Protein AF-A0A8T4CDW6-F1 (afdb_monomer)

Radius of gyration: 20.79 Å; Cα contacts (8 Å, |Δi|>4): 256; chains: 1; bounding box: 54×47×66 Å

Structure (mmCIF, N/CA/C/O backbone):
data_AF-A0A8T4CDW6-F1
#
_entry.id   AF-A0A8T4CDW6-F1
#
loop_
_atom_site.group_PDB
_atom_site.id
_atom_site.type_symbol
_atom_site.label_atom_id
_atom_site.label_alt_id
_atom_site.label_comp_id
_atom_site.label_asym_id
_atom_site.label_entity_id
_atom_site.label_seq_id
_atom_site.pdbx_PDB_ins_code
_atom_site.Cartn_x
_atom_site.Cartn_y
_atom_site.Cartn_z
_atom_site.occupancy
_atom_site.B_iso_or_equiv
_atom_site.auth_seq_id
_atom_site.auth_comp_id
_atom_site.auth_asym_id
_atom_site.auth_atom_id
_atom_site.pdbx_PDB_model_num
ATOM 1 N N . MET A 1 1 ? -32.555 21.768 -5.626 1.00 34.91 1 MET A N 1
ATOM 2 C CA . MET A 1 1 ? -31.847 20.509 -5.940 1.00 34.91 1 MET A CA 1
ATOM 3 C C . MET A 1 1 ? -31.146 20.713 -7.269 1.00 34.91 1 MET A C 1
ATOM 5 O O . MET A 1 1 ? -31.819 20.747 -8.287 1.00 34.91 1 MET A O 1
ATOM 9 N N . SER A 1 2 ? -29.841 20.980 -7.231 1.00 26.38 2 SER A N 1
ATOM 10 C CA . SER A 1 2 ? -29.001 21.214 -8.411 1.00 26.38 2 SER A CA 1
ATOM 11 C C . SER A 1 2 ? -28.004 20.066 -8.487 1.00 26.38 2 SER A C 1
ATOM 13 O O . SER A 1 2 ? -27.320 19.800 -7.499 1.00 26.38 2 SER A O 1
ATOM 15 N N . ALA A 1 3 ? -27.993 19.350 -9.607 1.00 28.70 3 ALA A N 1
ATOM 16 C CA . ALA A 1 3 ? -27.069 18.256 -9.854 1.00 28.70 3 ALA A CA 1
ATOM 17 C C . ALA A 1 3 ? -25.662 18.819 -10.101 1.00 28.70 3 ALA A C 1
ATOM 19 O O . ALA A 1 3 ? -25.493 19.759 -10.875 1.00 28.70 3 ALA A O 1
ATOM 20 N N . TYR A 1 4 ? -24.671 18.252 -9.418 1.00 30.77 4 TYR A N 1
ATOM 21 C CA . TYR A 1 4 ? -23.255 18.487 -9.677 1.00 30.77 4 TYR A CA 1
ATOM 22 C C . TYR A 1 4 ? -22.861 17.706 -10.937 1.00 30.77 4 TYR A C 1
ATOM 24 O O . TYR A 1 4 ? -23.003 16.484 -10.973 1.00 30.77 4 TYR A O 1
ATOM 32 N N . ILE A 1 5 ? -22.421 18.424 -11.970 1.00 32.06 5 ILE A N 1
ATOM 33 C CA . ILE A 1 5 ? -21.766 17.868 -13.156 1.00 32.06 5 ILE A CA 1
ATOM 34 C C . ILE A 1 5 ? -20.260 17.974 -12.873 1.00 32.06 5 ILE A C 1
ATOM 36 O O . ILE A 1 5 ? -19.797 19.095 -12.651 1.00 32.06 5 ILE A O 1
ATOM 40 N N . PRO A 1 6 ? -19.503 16.862 -12.817 1.00 34.19 6 PRO A N 1
ATOM 41 C CA . PRO A 1 6 ? -18.052 16.915 -12.680 1.00 34.19 6 PRO A CA 1
ATOM 42 C C . PRO A 1 6 ? -17.474 17.640 -13.897 1.00 34.19 6 PRO A C 1
ATOM 44 O O . PRO A 1 6 ? -17.763 17.263 -15.032 1.00 34.19 6 PRO A O 1
ATOM 47 N N . GLY A 1 7 ? -16.746 18.723 -13.638 1.00 29.47 7 GLY A N 1
ATOM 48 C CA . GLY A 1 7 ? -16.084 19.515 -14.663 1.00 29.47 7 GLY A CA 1
ATOM 49 C C . GLY A 1 7 ? -14.883 18.774 -15.230 1.00 29.47 7 GLY A C 1
ATOM 50 O O . GLY A 1 7 ? -14.085 18.247 -14.462 1.00 29.47 7 GLY A O 1
ATOM 51 N N . ASP A 1 8 ? -14.825 18.763 -16.562 1.00 29.80 8 ASP A N 1
ATOM 52 C CA . ASP A 1 8 ? -13.640 18.746 -17.416 1.00 29.80 8 ASP A CA 1
ATOM 53 C C . ASP A 1 8 ? -12.408 18.068 -16.807 1.00 29.80 8 ASP A C 1
ATOM 55 O O . ASP A 1 8 ? -11.439 18.712 -16.407 1.00 29.80 8 ASP A O 1
ATOM 59 N N . ASP A 1 9 ? -12.451 16.733 -16.799 1.00 36.09 9 ASP A N 1
ATOM 60 C CA . ASP A 1 9 ? -11.240 15.946 -16.982 1.00 36.09 9 ASP A CA 1
ATOM 61 C C . ASP A 1 9 ? -10.563 16.473 -18.250 1.00 36.09 9 ASP A C 1
ATOM 63 O O . ASP A 1 9 ? -11.174 16.472 -19.324 1.00 36.09 9 ASP A O 1
ATOM 67 N N . ASP A 1 10 ? -9.323 16.944 -18.115 1.00 34.44 10 ASP A N 1
ATOM 68 C CA . ASP A 1 10 ? -8.451 17.240 -19.241 1.00 34.44 10 ASP A CA 1
ATOM 69 C C . ASP A 1 10 ? -8.573 16.088 -20.244 1.00 34.44 10 ASP A C 1
ATOM 71 O O . ASP A 1 10 ? -8.152 14.956 -19.984 1.00 34.44 10 ASP A O 1
ATOM 75 N N . ILE A 1 11 ? -9.208 16.367 -21.385 1.00 34.06 11 ILE A N 1
ATOM 76 C CA . ILE A 1 11 ? -9.203 15.481 -22.539 1.00 34.06 11 ILE A CA 1
ATOM 77 C C . ILE A 1 11 ? -7.737 15.412 -22.947 1.00 34.06 11 ILE A C 1
ATOM 79 O O . ILE A 1 11 ? -7.229 16.296 -23.632 1.00 34.06 11 ILE A O 1
ATOM 83 N N . ILE A 1 12 ? -7.042 14.392 -22.445 1.00 35.88 12 ILE A N 1
ATOM 84 C CA . ILE A 1 12 ? -5.688 14.057 -22.858 1.00 35.88 12 ILE A CA 1
ATOM 85 C C . ILE A 1 12 ? -5.809 13.733 -24.340 1.00 35.88 12 ILE A C 1
ATOM 87 O O . ILE A 1 12 ? -6.324 12.672 -24.703 1.00 35.88 12 ILE A O 1
ATOM 91 N N . ASP A 1 13 ? -5.393 14.676 -25.182 1.00 36.03 13 ASP A N 1
ATOM 92 C CA . ASP A 1 13 ? -5.232 14.442 -26.605 1.00 36.03 13 ASP A CA 1
ATOM 93 C C . ASP A 1 13 ? -4.291 13.234 -26.753 1.00 36.03 13 ASP A C 1
ATOM 95 O O . ASP A 1 13 ? -3.132 13.305 -26.328 1.00 36.03 13 ASP A O 1
ATOM 99 N N . PRO A 1 14 ? -4.768 12.093 -27.285 1.00 37.84 14 PRO A N 1
ATOM 100 C CA . PRO A 1 14 ? -3.938 10.904 -27.439 1.00 37.84 14 PRO A CA 1
ATOM 101 C C . PRO A 1 14 ? -2.752 11.133 -28.391 1.00 37.84 14 PRO A C 1
ATOM 103 O O . PRO A 1 14 ? -1.834 10.307 -28.401 1.00 37.84 14 PRO A O 1
ATOM 106 N N . ASP A 1 15 ? -2.759 12.238 -29.147 1.00 34.19 15 ASP A N 1
ATOM 107 C CA . ASP A 1 15 ? -1.717 12.638 -30.085 1.00 34.19 15 ASP A CA 1
ATOM 108 C C . ASP A 1 15 ? -0.799 13.763 -29.557 1.00 34.19 15 ASP A C 1
ATOM 110 O O . ASP A 1 15 ? 0.231 14.033 -30.184 1.00 34.19 15 ASP A O 1
ATOM 114 N N . GLU A 1 16 ? -1.073 14.382 -28.395 1.00 30.67 16 GLU A N 1
ATOM 115 C CA . GLU A 1 16 ? -0.154 15.368 -27.802 1.00 30.67 16 GLU A CA 1
ATOM 116 C C . GLU A 1 16 ? 0.895 14.648 -26.927 1.00 30.67 16 GLU A C 1
ATOM 118 O O . GLU A 1 16 ? 0.565 14.056 -25.892 1.00 30.67 16 GLU A O 1
ATOM 123 N N . PRO A 1 17 ? 2.191 14.646 -27.311 1.00 35.44 17 PRO A N 1
ATOM 124 C CA . PRO A 1 17 ? 3.212 14.003 -26.504 1.00 35.44 17 PRO A CA 1
ATOM 125 C C . PRO A 1 17 ? 3.315 14.733 -25.160 1.00 35.44 17 PRO A C 1
ATOM 127 O O . PRO A 1 17 ? 3.419 15.964 -25.129 1.00 35.44 17 PRO A O 1
ATOM 130 N N . PRO A 1 18 ? 3.331 14.002 -24.034 1.00 41.41 18 PRO A N 1
ATOM 131 C CA . PRO A 1 18 ? 3.378 14.634 -22.732 1.00 41.41 18 PRO A CA 1
ATOM 132 C C . PRO A 1 18 ? 4.671 15.444 -22.604 1.00 41.41 18 PRO A C 1
ATOM 134 O O . PRO A 1 18 ? 5.773 14.956 -22.878 1.00 41.41 18 PRO A O 1
ATOM 137 N N . ARG A 1 19 ? 4.526 16.715 -22.219 1.00 32.00 19 ARG A N 1
ATOM 138 C CA . ARG A 1 19 ? 5.637 17.661 -22.073 1.00 32.00 19 ARG A CA 1
ATOM 139 C C . ARG A 1 19 ? 6.479 17.263 -20.861 1.00 32.00 19 ARG A C 1
ATOM 141 O O . ARG A 1 19 ? 6.225 17.719 -19.752 1.00 32.00 19 ARG A O 1
ATOM 148 N N . TYR A 1 20 ? 7.478 16.407 -21.062 1.00 44.25 20 TYR A N 1
ATOM 149 C CA . TYR A 1 20 ? 8.409 16.015 -20.004 1.00 44.25 20 TYR A CA 1
ATOM 150 C C . TYR A 1 20 ? 9.767 16.697 -20.158 1.00 44.25 20 TYR A C 1
ATOM 152 O O . TYR A 1 20 ? 10.314 16.815 -21.255 1.00 44.25 20 TYR A O 1
ATOM 160 N N . SER A 1 21 ? 10.304 17.155 -19.023 1.00 36.88 21 SER A N 1
ATOM 161 C CA . SER A 1 21 ? 11.628 17.766 -18.938 1.00 36.88 21 SER A CA 1
ATOM 162 C C . SER A 1 21 ? 12.715 16.746 -19.291 1.00 36.88 21 SER A C 1
ATOM 164 O O . SER A 1 21 ? 12.578 15.549 -19.045 1.00 36.88 21 SER A O 1
ATOM 166 N N . SER A 1 22 ? 13.822 17.223 -19.855 1.00 38.84 22 SER A N 1
ATOM 167 C CA . SER A 1 22 ? 14.979 16.449 -20.332 1.00 38.84 22 SER A CA 1
ATOM 168 C C . SER A 1 22 ? 15.785 15.725 -19.236 1.00 38.84 22 SER A C 1
ATOM 170 O O . SER A 1 22 ? 16.928 15.322 -19.462 1.00 38.84 22 SER A O 1
ATOM 172 N N . THR A 1 23 ? 15.217 15.537 -18.046 1.00 41.31 23 THR A N 1
ATOM 173 C CA . THR A 1 23 ? 15.913 14.978 -16.886 1.00 41.31 23 THR A CA 1
ATOM 174 C C . THR A 1 23 ? 15.887 13.443 -16.946 1.00 41.31 23 THR A C 1
ATOM 176 O O . THR A 1 23 ? 14.829 12.865 -17.197 1.00 41.31 23 THR A O 1
ATOM 179 N N . PRO A 1 24 ? 17.017 12.737 -16.740 1.00 48.44 24 PRO A N 1
ATOM 180 C CA . PRO A 1 24 ? 17.021 11.275 -16.704 1.00 48.44 24 PRO A CA 1
ATOM 181 C C . PRO A 1 24 ? 16.102 10.764 -15.588 1.00 48.44 24 PRO A C 1
ATOM 183 O O . PRO A 1 24 ? 16.277 11.161 -14.438 1.00 48.44 24 PRO A O 1
ATOM 186 N N . ILE A 1 25 ? 15.162 9.873 -15.934 1.00 53.69 25 ILE A N 1
ATOM 187 C CA . ILE A 1 25 ? 14.212 9.244 -15.001 1.00 53.69 25 ILE A CA 1
ATOM 188 C C . ILE A 1 25 ? 15.009 8.559 -13.893 1.00 53.69 25 ILE A C 1
ATOM 190 O O . ILE A 1 25 ? 15.721 7.576 -14.136 1.00 53.69 25 ILE A O 1
ATOM 194 N N . ARG A 1 26 ? 14.921 9.087 -12.672 1.00 57.91 26 ARG A N 1
ATOM 195 C CA . ARG A 1 26 ? 15.633 8.517 -11.532 1.00 57.91 26 ARG A CA 1
ATOM 196 C C . ARG A 1 26 ? 14.756 7.425 -10.921 1.00 57.91 26 ARG A C 1
ATOM 198 O O . ARG A 1 26 ? 13.636 7.713 -10.515 1.00 57.91 26 ARG A O 1
ATOM 205 N N . PRO A 1 27 ? 15.254 6.189 -10.753 1.00 59.69 27 PRO A N 1
ATOM 206 C CA . PRO A 1 27 ? 14.469 5.100 -10.160 1.00 59.69 27 PRO A CA 1
ATOM 207 C C . PRO A 1 27 ? 14.047 5.361 -8.702 1.00 59.69 27 PRO A C 1
ATOM 209 O O . PRO A 1 27 ? 13.221 4.629 -8.170 1.00 59.69 27 PRO A O 1
ATOM 212 N N . ASN A 1 28 ? 14.600 6.398 -8.065 1.00 65.31 28 ASN A N 1
ATOM 213 C CA . ASN A 1 28 ? 14.316 6.778 -6.683 1.00 65.31 28 ASN A CA 1
ATOM 214 C C . ASN A 1 28 ? 13.327 7.954 -6.562 1.00 65.31 28 ASN A C 1
ATOM 216 O O . ASN A 1 28 ? 13.092 8.416 -5.447 1.00 65.31 28 ASN A O 1
ATOM 220 N N . GLU A 1 29 ? 12.796 8.476 -7.672 1.00 78.69 29 GLU A N 1
ATOM 221 C CA . GLU A 1 29 ? 11.751 9.507 -7.642 1.00 78.69 29 GLU A CA 1
ATOM 222 C C . GLU A 1 29 ? 10.412 8.909 -7.190 1.00 78.69 29 GLU A C 1
ATOM 224 O O . GLU A 1 29 ? 10.014 7.851 -7.679 1.00 78.69 29 GLU A O 1
ATOM 229 N N . GLY A 1 30 ? 9.753 9.591 -6.248 1.00 85.19 30 GLY A N 1
ATOM 230 C CA . GLY A 1 30 ? 8.566 9.133 -5.517 1.00 85.19 30 GLY A CA 1
ATOM 231 C C . GLY A 1 30 ? 8.848 8.881 -4.028 1.00 85.19 30 GLY A C 1
ATOM 232 O O . GLY A 1 30 ? 10.012 8.832 -3.592 1.00 85.19 30 GLY A O 1
ATOM 233 N N . LEU A 1 31 ? 7.789 8.717 -3.238 1.00 89.94 31 LEU A N 1
ATOM 234 C CA . LEU A 1 31 ? 7.869 8.453 -1.800 1.00 89.94 31 LEU A CA 1
ATOM 235 C C . LEU A 1 31 ? 8.468 7.072 -1.502 1.00 89.94 31 LEU A C 1
ATOM 237 O O . LEU A 1 31 ? 8.174 6.078 -2.156 1.00 89.94 31 LEU A O 1
ATOM 241 N N . SER A 1 32 ? 9.317 6.989 -0.479 1.00 91.81 32 SER A N 1
ATOM 242 C CA . SER A 1 32 ? 9.746 5.698 0.057 1.00 91.81 32 SER A CA 1
ATOM 243 C C . SER A 1 32 ? 8.619 5.018 0.824 1.00 91.81 32 SER A C 1
ATOM 245 O O . SER A 1 32 ? 7.720 5.673 1.354 1.00 91.81 32 SER A O 1
ATOM 247 N N . LYS A 1 33 ? 8.729 3.699 0.979 1.00 92.25 33 LYS A N 1
ATOM 248 C CA . LYS A 1 33 ? 7.846 2.916 1.846 1.00 92.25 33 LYS A CA 1
ATOM 249 C C . LYS A 1 33 ? 7.726 3.503 3.254 1.00 92.25 33 LYS A C 1
ATOM 251 O O . LYS A 1 33 ? 6.624 3.611 3.769 1.00 92.25 33 LYS A O 1
ATOM 256 N N . GLU A 1 34 ? 8.832 3.955 3.842 1.00 93.88 34 GLU A N 1
ATOM 257 C CA . GLU A 1 34 ? 8.827 4.572 5.175 1.00 93.88 34 GLU A CA 1
ATOM 258 C C . GLU A 1 34 ? 8.124 5.938 5.198 1.00 93.88 34 GLU A C 1
ATOM 260 O O . GLU A 1 34 ? 7.407 6.245 6.147 1.00 93.88 34 GLU A O 1
ATOM 265 N N . GLN A 1 35 ? 8.251 6.743 4.137 1.00 95.19 35 GLN A N 1
ATOM 266 C CA . GLN A 1 35 ? 7.495 7.996 4.013 1.00 95.19 35 GLN A CA 1
ATOM 267 C C . GLN A 1 35 ? 5.989 7.726 3.893 1.00 95.19 35 GLN A C 1
ATOM 269 O O . GLN A 1 35 ? 5.192 8.400 4.543 1.00 95.19 35 GLN A O 1
ATOM 274 N N . ILE A 1 36 ? 5.605 6.708 3.117 1.00 95.88 36 ILE A N 1
ATOM 275 C CA . ILE A 1 36 ? 4.209 6.276 2.972 1.00 95.88 36 ILE A CA 1
ATOM 276 C C . ILE A 1 36 ? 3.654 5.781 4.313 1.00 95.88 36 ILE A C 1
ATOM 278 O O . ILE A 1 36 ? 2.588 6.236 4.726 1.00 95.88 36 ILE A O 1
ATOM 282 N N . LYS A 1 37 ? 4.380 4.911 5.030 1.00 96.62 37 LYS A N 1
ATOM 283 C CA . LYS A 1 37 ? 3.990 4.437 6.370 1.00 96.62 37 LYS A CA 1
ATOM 284 C C . LYS A 1 37 ? 3.779 5.595 7.341 1.00 96.62 37 LYS A C 1
ATOM 286 O O . LYS A 1 37 ? 2.761 5.642 8.026 1.00 96.62 37 LYS A O 1
ATOM 291 N N . GLN A 1 38 ? 4.698 6.561 7.361 1.00 97.50 38 GLN A N 1
ATOM 292 C CA . GLN A 1 38 ? 4.583 7.738 8.220 1.00 97.50 38 GLN A CA 1
ATOM 293 C C . GLN A 1 38 ? 3.320 8.555 7.907 1.00 97.50 38 GLN A C 1
ATOM 295 O O . GLN A 1 38 ? 2.584 8.925 8.820 1.00 97.50 38 GLN A O 1
ATOM 300 N N . MET A 1 39 ? 3.014 8.789 6.627 1.00 97.12 39 MET A N 1
ATOM 301 C CA . MET A 1 39 ? 1.781 9.479 6.232 1.00 97.12 39 MET A CA 1
ATOM 302 C C . MET A 1 39 ? 0.531 8.694 6.637 1.00 97.12 39 MET A C 1
ATOM 304 O O . MET A 1 39 ? -0.403 9.272 7.190 1.00 97.12 39 MET A O 1
ATOM 308 N N . LEU A 1 40 ? 0.517 7.377 6.414 1.00 97.50 40 LEU A N 1
ATOM 309 C CA . LEU A 1 40 ? -0.584 6.506 6.829 1.00 97.50 40 LEU A CA 1
ATOM 310 C C . LEU A 1 40 ? -0.782 6.520 8.347 1.00 97.50 40 LEU A C 1
ATOM 312 O O . LEU A 1 40 ? -1.921 6.524 8.810 1.00 97.50 40 LEU A O 1
ATOM 316 N N . ARG A 1 41 ? 0.300 6.566 9.128 1.00 96.56 41 ARG A N 1
ATOM 317 C CA . ARG A 1 41 ? 0.243 6.716 10.584 1.00 96.56 41 ARG A CA 1
ATOM 318 C C . ARG A 1 41 ? -0.419 8.025 10.985 1.00 96.56 41 ARG A C 1
ATOM 320 O O . ARG A 1 41 ? -1.386 7.997 11.737 1.00 96.56 41 ARG A O 1
ATOM 327 N N . GLU A 1 42 ? 0.031 9.146 10.428 1.00 96.25 42 GLU A N 1
ATOM 328 C CA . GLU A 1 42 ? -0.541 10.464 10.725 1.00 96.25 42 GLU A CA 1
ATOM 329 C C . GLU A 1 42 ? -2.028 10.557 10.350 1.00 96.25 42 GLU A C 1
ATOM 331 O O . GLU A 1 42 ? -2.827 11.099 11.115 1.00 96.25 42 GLU A O 1
ATOM 336 N N . ILE A 1 43 ? -2.422 9.986 9.206 1.00 96.31 43 ILE A N 1
ATOM 337 C CA . ILE A 1 43 ? -3.829 9.926 8.789 1.00 96.31 43 ILE A CA 1
ATOM 338 C C . ILE A 1 43 ? -4.641 9.043 9.739 1.00 96.31 43 ILE A C 1
ATOM 340 O O . ILE A 1 43 ? -5.709 9.449 10.203 1.00 96.31 43 ILE A O 1
ATOM 344 N N . GLY A 1 44 ? -4.147 7.846 10.055 1.00 94.31 44 GLY A N 1
ATOM 345 C CA . GLY A 1 44 ? -4.827 6.928 10.962 1.00 94.31 44 GLY A CA 1
ATOM 346 C C . GLY A 1 44 ? -5.038 7.546 12.347 1.00 94.31 44 GLY A C 1
ATOM 347 O O . GLY A 1 44 ? -6.153 7.521 12.873 1.00 94.31 44 GLY A O 1
ATOM 348 N N . GLU A 1 45 ? -4.001 8.174 12.902 1.00 92.69 45 GLU A N 1
ATOM 349 C CA . GLU A 1 45 ? -4.041 8.860 14.196 1.00 92.69 45 GLU A CA 1
ATOM 350 C C . GLU A 1 45 ? -5.008 10.052 14.194 1.00 92.69 45 GLU A C 1
ATOM 352 O O . GLU A 1 45 ? -5.786 10.201 15.141 1.00 92.69 45 GLU A O 1
ATOM 357 N N . TYR A 1 46 ? -5.049 10.845 13.114 1.00 94.38 46 TYR A N 1
ATOM 358 C CA . TYR A 1 46 ? -6.029 11.926 12.941 1.00 94.38 46 TYR A CA 1
ATOM 359 C C . TYR A 1 46 ? -7.474 11.410 13.047 1.00 94.38 46 TYR A C 1
ATOM 361 O O . TYR A 1 46 ? -8.308 11.993 13.747 1.00 94.38 46 TYR A O 1
ATOM 369 N N . TYR A 1 47 ? -7.766 10.255 12.440 1.00 92.56 47 TYR A N 1
ATOM 370 C CA . TYR A 1 47 ? -9.074 9.594 12.532 1.00 92.56 47 TYR A CA 1
ATOM 371 C C . TYR A 1 47 ? -9.267 8.731 13.792 1.00 92.56 47 TYR A C 1
ATOM 373 O O . TYR A 1 47 ? -10.296 8.060 13.929 1.00 92.56 47 TYR A O 1
ATOM 381 N N . LYS A 1 48 ? -8.338 8.802 14.755 1.00 90.12 48 LYS A N 1
ATOM 382 C CA . LYS A 1 48 ? -8.352 8.073 16.037 1.00 90.12 48 LYS A CA 1
ATOM 383 C C . LYS A 1 48 ? -8.271 6.551 15.889 1.00 90.12 48 LYS A C 1
ATOM 385 O O . LYS A 1 48 ? -8.745 5.823 16.767 1.00 90.12 48 LYS A O 1
ATOM 390 N N . TYR A 1 49 ? -7.681 6.071 14.801 1.00 90.38 49 TYR A N 1
ATOM 391 C CA . TYR A 1 49 ? -7.275 4.679 14.682 1.00 90.38 49 TYR A CA 1
ATOM 392 C C . TYR A 1 49 ? -5.980 4.435 15.448 1.00 90.38 49 TYR A C 1
ATOM 394 O O . TYR A 1 49 ? -5.161 5.330 15.652 1.00 90.38 49 TYR A O 1
ATOM 402 N N . HIS A 1 50 ? -5.801 3.193 15.869 1.00 89.56 50 HIS A N 1
ATOM 403 C CA . HIS A 1 50 ? -4.528 2.707 16.363 1.00 89.56 50 HIS A CA 1
ATOM 404 C C . HIS A 1 50 ? -3.758 2.095 15.199 1.00 89.56 50 HIS A C 1
ATOM 406 O O . HIS A 1 50 ? -4.266 1.194 14.534 1.00 89.56 50 HIS A O 1
ATOM 412 N N . VAL A 1 51 ? -2.573 2.636 14.928 1.00 91.62 51 VAL A N 1
ATOM 413 C CA . VAL A 1 51 ? -1.770 2.264 13.764 1.00 91.62 51 VAL A CA 1
ATOM 414 C C . VAL A 1 51 ? -0.575 1.435 14.202 1.00 91.62 51 VAL A C 1
ATOM 416 O O . VAL A 1 51 ? 0.263 1.907 14.974 1.00 91.62 51 VAL A O 1
ATOM 419 N N . GLU A 1 52 ? -0.483 0.231 13.657 1.00 91.12 52 GLU A N 1
ATOM 420 C CA . GLU A 1 52 ? 0.654 -0.667 13.832 1.00 91.12 52 GLU A CA 1
ATOM 421 C C . GLU A 1 52 ? 1.273 -0.965 12.472 1.00 91.12 52 GLU A C 1
ATOM 423 O O . GLU A 1 52 ? 0.563 -1.143 11.479 1.00 91.12 52 GLU A O 1
ATOM 428 N N . ASP A 1 53 ? 2.597 -1.035 12.440 1.00 92.31 53 ASP A N 1
ATOM 429 C CA . ASP A 1 53 ? 3.332 -1.423 11.245 1.00 92.31 53 ASP A CA 1
ATOM 430 C C . ASP A 1 53 ? 3.754 -2.885 11.359 1.00 92.31 53 ASP A C 1
ATOM 432 O O . ASP A 1 53 ? 3.916 -3.426 12.452 1.00 92.31 53 ASP A O 1
ATOM 436 N N . GLU A 1 54 ? 3.996 -3.515 10.215 1.00 88.12 54 GLU A N 1
ATOM 437 C CA . GLU A 1 54 ? 4.717 -4.782 10.150 1.00 88.12 54 GLU A CA 1
ATOM 438 C C . GLU A 1 54 ? 4.002 -5.962 10.840 1.00 88.12 54 GLU A C 1
ATOM 440 O O . GLU A 1 54 ? 4.629 -6.830 11.458 1.00 88.12 54 GLU A O 1
ATOM 445 N N . ILE A 1 55 ? 2.678 -6.029 10.685 1.00 87.31 55 ILE A N 1
ATOM 446 C CA . ILE A 1 55 ? 1.823 -7.040 11.314 1.00 87.31 55 ILE A CA 1
ATOM 447 C C . ILE A 1 55 ? 1.991 -8.402 10.640 1.00 87.31 55 ILE A C 1
ATOM 449 O O . ILE A 1 55 ? 1.765 -8.561 9.441 1.00 87.31 55 ILE A O 1
ATOM 453 N N . HIS A 1 56 ? 2.330 -9.417 11.433 1.00 84.69 56 HIS A N 1
ATOM 454 C CA . HIS A 1 56 ? 2.491 -10.789 10.959 1.00 84.69 56 HIS A CA 1
ATOM 455 C C . HIS A 1 56 ? 1.153 -11.535 10.978 1.00 84.69 56 HIS A C 1
ATOM 457 O O . HIS A 1 56 ? 0.490 -11.626 12.008 1.00 84.69 56 HIS A O 1
ATOM 463 N N . THR A 1 57 ? 0.781 -12.142 9.854 1.00 74.94 57 THR A N 1
ATOM 464 C CA . THR A 1 57 ? -0.471 -12.898 9.683 1.00 74.94 57 THR A CA 1
ATOM 465 C C . THR A 1 57 ? -0.197 -14.399 9.552 1.00 74.94 57 THR A C 1
ATOM 467 O O . THR A 1 57 ? -0.781 -15.088 8.717 1.00 74.94 57 THR A O 1
ATOM 470 N N . GLY A 1 58 ? 0.747 -14.913 10.343 1.00 72.06 58 GLY A N 1
ATOM 471 C CA . GLY A 1 58 ? 1.197 -16.308 10.310 1.00 72.06 58 GLY A CA 1
ATOM 472 C C . GLY A 1 58 ? 2.220 -16.591 9.206 1.00 72.06 58 GLY A C 1
ATOM 473 O O . GLY A 1 58 ? 3.376 -16.867 9.510 1.00 72.06 58 GLY A O 1
ATOM 474 N N . PHE A 1 59 ? 1.814 -16.512 7.934 1.00 70.31 59 PHE A N 1
ATOM 475 C CA . PHE A 1 59 ? 2.672 -16.854 6.779 1.00 70.31 59 PHE A CA 1
ATOM 476 C C . PHE A 1 59 ? 3.112 -15.654 5.939 1.00 70.31 59 PHE A C 1
ATOM 478 O O . PHE A 1 59 ? 3.895 -15.798 5.002 1.00 70.31 59 PHE A O 1
ATOM 485 N N . SER A 1 60 ? 2.600 -14.478 6.268 1.00 80.62 60 SER A N 1
ATOM 486 C CA . SER A 1 60 ? 2.814 -13.244 5.527 1.00 80.62 60 SER A CA 1
ATOM 487 C C . SER A 1 60 ? 2.836 -12.060 6.485 1.00 80.62 60 SER A C 1
ATOM 489 O O . SER A 1 60 ? 2.630 -12.213 7.694 1.00 80.62 60 SER A O 1
ATOM 491 N N . LYS A 1 61 ? 3.140 -10.886 5.946 1.00 88.94 61 LYS A N 1
ATOM 492 C CA . LYS A 1 61 ? 3.292 -9.648 6.695 1.00 88.94 61 LYS A CA 1
ATOM 493 C C . LYS A 1 61 ? 2.539 -8.563 5.950 1.00 88.94 61 LYS A C 1
ATOM 495 O O . LYS A 1 61 ? 2.730 -8.465 4.748 1.00 88.94 61 LYS A O 1
ATOM 500 N N . VAL A 1 62 ? 1.728 -7.800 6.672 1.00 91.56 62 VAL A N 1
ATOM 501 C CA . VAL A 1 62 ? 1.052 -6.605 6.162 1.00 91.56 62 VAL A CA 1
ATOM 502 C C . VAL A 1 62 ? 1.830 -5.385 6.633 1.00 91.56 62 VAL A C 1
ATOM 504 O O . VAL A 1 62 ? 2.203 -5.297 7.807 1.00 91.56 62 VAL A O 1
ATOM 507 N N . ASP A 1 63 ? 2.099 -4.456 5.722 1.00 95.00 63 ASP A N 1
ATOM 508 C CA . ASP A 1 63 ? 2.995 -3.332 5.986 1.00 95.00 63 ASP A CA 1
ATOM 509 C C . ASP A 1 63 ? 2.511 -2.373 7.068 1.00 95.00 63 ASP A C 1
ATOM 511 O O . ASP A 1 63 ? 3.305 -2.005 7.934 1.00 95.00 63 ASP A O 1
ATOM 515 N N . THR A 1 64 ? 1.235 -1.992 7.025 1.00 96.00 64 THR A N 1
ATOM 516 C CA . THR A 1 64 ? 0.601 -1.104 8.009 1.00 96.00 64 THR A CA 1
ATOM 517 C C . THR A 1 64 ? -0.850 -1.522 8.212 1.00 96.00 64 THR A C 1
ATOM 519 O O . THR A 1 64 ? -1.537 -1.912 7.270 1.00 96.00 64 THR A O 1
ATOM 522 N N . VAL A 1 65 ? -1.350 -1.434 9.442 1.00 94.06 65 VAL A N 1
ATOM 523 C CA . VAL A 1 65 ? -2.732 -1.779 9.786 1.00 94.06 65 VAL A CA 1
ATOM 524 C C . VAL A 1 65 ? -3.334 -0.715 10.690 1.00 94.06 65 VAL A C 1
ATOM 526 O O . VAL A 1 65 ? -2.721 -0.275 11.661 1.00 94.06 65 VAL A O 1
ATOM 529 N N . TRP A 1 66 ? -4.563 -0.314 10.376 1.00 93.94 66 TRP A N 1
ATOM 530 C CA . TRP A 1 66 ? -5.388 0.548 11.211 1.00 93.94 66 TRP A CA 1
ATOM 531 C C . TRP A 1 66 ? -6.427 -0.282 11.953 1.00 93.94 66 TRP A C 1
ATOM 533 O O . TRP A 1 66 ? -7.298 -0.926 11.356 1.00 93.94 66 TRP A O 1
ATOM 543 N N . PHE A 1 67 ? -6.356 -0.213 13.273 1.00 89.69 67 PHE A N 1
ATOM 544 C CA . PHE A 1 67 ? -7.270 -0.855 14.199 1.00 89.69 67 PHE A CA 1
ATOM 545 C C . PHE A 1 67 ? -8.237 0.162 14.797 1.00 89.69 67 PHE A C 1
ATOM 547 O O . PHE A 1 67 ? -7.849 1.270 15.180 1.00 89.69 67 PHE A O 1
ATOM 554 N N . ASP A 1 68 ? -9.505 -0.223 14.935 1.00 86.31 68 ASP A N 1
ATOM 555 C CA . ASP A 1 68 ? -10.480 0.588 15.658 1.00 86.31 68 ASP A CA 1
ATOM 556 C C . ASP A 1 68 ? -10.573 0.151 17.123 1.00 86.31 68 ASP A C 1
ATOM 558 O O . ASP A 1 68 ? -11.202 -0.846 17.477 1.00 86.31 68 ASP A O 1
ATOM 562 N N . ASN A 1 69 ? -9.966 0.942 18.005 1.00 75.69 69 ASN A N 1
ATOM 563 C CA . ASN A 1 69 ? -9.992 0.689 19.445 1.00 75.69 69 ASN A CA 1
ATOM 564 C C . ASN A 1 69 ? -11.313 1.109 20.116 1.00 75.69 69 ASN A C 1
ATOM 566 O O . ASN A 1 69 ? -11.521 0.830 21.301 1.00 75.69 69 ASN A O 1
ATOM 570 N N . ARG A 1 70 ? -12.234 1.772 19.403 1.00 76.38 70 ARG A N 1
ATOM 571 C CA . ARG A 1 70 ? -13.533 2.206 19.955 1.00 76.38 70 ARG A CA 1
ATOM 572 C C . ARG A 1 70 ? -14.467 1.023 20.183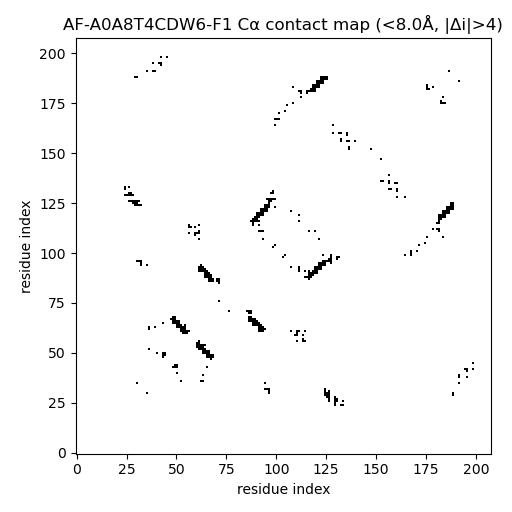 1.00 76.38 70 ARG A C 1
ATOM 574 O O . ARG A 1 70 ? -15.237 1.034 21.141 1.00 76.38 70 ARG A O 1
ATOM 581 N N . ILE A 1 71 ? -14.344 0.005 19.339 1.00 71.12 71 ILE A N 1
ATOM 582 C CA . ILE A 1 71 ? -15.096 -1.254 19.399 1.00 71.12 71 ILE A CA 1
ATOM 583 C C . ILE A 1 71 ? -14.419 -2.313 20.281 1.00 71.12 71 ILE A C 1
ATOM 585 O O . ILE A 1 71 ? -14.956 -3.406 20.456 1.00 71.12 71 ILE A O 1
ATOM 589 N N . ALA A 1 72 ? -13.265 -1.996 20.877 1.00 67.19 72 ALA A N 1
ATOM 590 C CA . ALA A 1 72 ? -12.565 -2.927 21.745 1.00 67.19 72 ALA A CA 1
ATOM 591 C C . ALA A 1 72 ? -13.361 -3.188 23.047 1.00 67.19 72 ALA A C 1
ATOM 593 O O . ALA A 1 72 ? -13.856 -2.237 23.672 1.00 67.19 72 ALA A O 1
ATOM 594 N N . PRO A 1 73 ? -13.461 -4.451 23.511 1.00 63.91 73 PRO A N 1
ATOM 595 C CA . PRO A 1 73 ? -14.180 -4.792 24.737 1.00 63.91 73 PRO A CA 1
ATOM 596 C C . PRO A 1 73 ? -13.693 -3.996 25.961 1.00 63.91 73 PRO A C 1
ATOM 598 O O . PRO A 1 73 ? -12.511 -3.706 26.110 1.00 63.91 73 PRO A O 1
ATOM 601 N N . ILE A 1 74 ? -14.581 -3.671 26.905 1.00 61.31 74 ILE A N 1
ATOM 602 C CA . ILE A 1 74 ? -14.264 -2.811 28.071 1.00 61.31 74 ILE A CA 1
ATOM 603 C C . ILE A 1 74 ? -13.096 -3.352 28.920 1.00 61.31 74 ILE A C 1
ATOM 605 O O . ILE A 1 74 ? -12.302 -2.580 29.457 1.00 61.31 74 ILE A O 1
ATOM 609 N N . TRP A 1 75 ? -12.954 -4.675 29.021 1.00 58.53 75 TRP A N 1
ATOM 610 C CA . TRP A 1 75 ? -11.855 -5.330 29.740 1.00 58.53 75 TRP A CA 1
ATOM 611 C C . TRP A 1 75 ? -10.498 -5.216 29.023 1.00 58.53 75 TRP A C 1
ATOM 613 O O . TRP A 1 75 ? -9.456 -5.386 29.656 1.00 58.53 75 TRP A O 1
ATOM 623 N N . PHE A 1 76 ? -10.501 -4.868 27.735 1.00 59.56 76 PHE A N 1
ATOM 624 C CA . PHE A 1 76 ? -9.313 -4.610 26.927 1.00 59.56 76 PHE A CA 1
ATOM 625 C C . PHE A 1 76 ? -8.727 -3.218 27.193 1.00 59.56 76 PHE A C 1
ATOM 627 O O . PHE A 1 76 ? -7.516 -3.082 27.332 1.00 59.56 76 PHE A O 1
ATOM 634 N N . LYS A 1 77 ? -9.577 -2.201 27.412 1.00 54.53 77 LYS A N 1
ATOM 635 C CA . LYS A 1 77 ? -9.161 -0.811 27.710 1.00 54.53 77 LYS A CA 1
ATOM 636 C C . LYS A 1 77 ? -8.262 -0.670 28.951 1.00 54.53 77 LYS A C 1
ATOM 638 O O . LYS A 1 77 ? -7.661 0.378 29.158 1.00 54.53 77 LYS A O 1
ATOM 643 N N . LYS A 1 78 ? -8.176 -1.710 29.789 1.00 56.03 78 LYS A N 1
ATOM 644 C CA . LYS A 1 78 ? -7.336 -1.756 30.996 1.00 56.03 78 LYS A CA 1
ATOM 645 C C . LYS A 1 78 ? -5.941 -2.355 30.771 1.00 56.03 78 LYS A C 1
ATOM 647 O O . LYS A 1 78 ? -5.125 -2.293 31.686 1.00 56.03 78 LYS A O 1
ATOM 652 N N . ARG A 1 79 ? -5.648 -2.951 29.608 1.00 52.09 79 ARG A N 1
ATOM 653 C CA . ARG A 1 79 ? -4.357 -3.602 29.326 1.00 52.09 79 ARG A CA 1
ATOM 654 C C . ARG A 1 79 ? -3.570 -2.774 28.309 1.00 52.09 79 ARG A C 1
ATOM 656 O O . ARG A 1 79 ? -4.015 -2.598 27.186 1.00 52.09 79 ARG A O 1
ATOM 663 N N . LYS A 1 80 ? -2.414 -2.248 28.732 1.00 51.81 80 LYS A N 1
ATOM 664 C CA . LYS A 1 80 ? -1.577 -1.325 27.938 1.00 51.81 80 LYS A CA 1
ATOM 665 C C . LYS A 1 80 ? -0.788 -1.991 26.807 1.00 51.81 80 LYS A C 1
ATOM 667 O O . LYS A 1 80 ? -0.452 -1.310 25.853 1.00 51.81 80 LYS A O 1
ATOM 672 N N . HIS A 1 81 ? -0.496 -3.285 26.914 1.00 49.53 81 HIS A N 1
ATOM 673 C CA . HIS A 1 81 ? 0.332 -4.000 25.946 1.00 49.53 81 HIS A CA 1
ATOM 674 C C . HIS A 1 81 ? -0.149 -5.439 25.832 1.00 49.53 81 HIS A C 1
ATOM 676 O O . HIS A 1 81 ? 0.108 -6.251 26.718 1.00 49.53 81 HIS A O 1
ATOM 682 N N . LEU A 1 82 ? -0.880 -5.745 24.767 1.00 48.00 82 LEU A N 1
ATOM 683 C CA . LEU A 1 82 ? -1.034 -7.113 24.295 1.00 48.00 82 LEU A CA 1
ATOM 684 C C . LEU A 1 82 ? -0.889 -7.083 22.778 1.00 48.00 82 LEU A C 1
ATOM 686 O O . LEU A 1 82 ? -1.836 -6.783 22.052 1.00 48.00 82 LEU A O 1
ATOM 690 N N . GLU A 1 83 ? 0.324 -7.395 22.334 1.00 43.00 83 GLU A N 1
ATOM 691 C CA . GLU A 1 83 ? 0.559 -8.016 21.036 1.00 43.00 83 GLU A CA 1
ATOM 692 C C . GLU A 1 83 ? -0.435 -9.189 20.891 1.00 43.00 83 GLU A C 1
ATOM 694 O O . GLU A 1 83 ? -0.634 -9.951 21.843 1.00 43.00 83 GLU A O 1
ATOM 699 N N . ASN A 1 84 ? -1.099 -9.295 19.733 1.00 47.38 84 ASN A N 1
ATOM 700 C CA . ASN A 1 84 ? -2.237 -10.195 19.426 1.00 47.38 84 ASN A CA 1
ATOM 701 C C . ASN A 1 84 ? -3.629 -9.725 19.892 1.00 47.38 84 ASN A C 1
ATOM 703 O O . ASN A 1 84 ? -4.515 -10.538 20.168 1.00 47.38 84 ASN A O 1
ATOM 707 N N . SER A 1 85 ? -3.840 -8.416 20.010 1.00 48.53 85 SER A N 1
ATOM 708 C CA . SER A 1 85 ? -5.081 -7.860 20.541 1.00 48.53 85 SER A CA 1
ATOM 709 C C . SER A 1 85 ? -6.317 -8.088 19.659 1.00 48.53 85 SER A C 1
ATOM 711 O O . SER A 1 85 ? -6.276 -8.006 18.439 1.00 48.53 85 SER A O 1
ATOM 713 N N . LEU A 1 86 ? -7.458 -8.296 20.327 1.00 53.66 86 LEU A N 1
ATOM 714 C CA . LEU A 1 86 ? -8.835 -8.361 19.802 1.00 53.66 86 LEU A CA 1
ATOM 715 C C . LEU A 1 86 ? -9.326 -7.052 19.146 1.00 53.66 86 LEU A C 1
ATOM 717 O O . LEU A 1 86 ? -10.527 -6.772 19.128 1.00 53.66 86 LEU A O 1
ATOM 721 N N . ALA A 1 87 ? -8.414 -6.213 18.666 1.00 63.62 87 ALA A N 1
ATOM 722 C CA . ALA A 1 87 ? -8.754 -5.046 17.886 1.00 63.62 87 ALA A CA 1
ATOM 723 C C . ALA A 1 87 ? -9.076 -5.514 16.461 1.00 63.62 87 ALA A C 1
ATOM 725 O O . ALA A 1 87 ? -8.312 -6.258 15.849 1.00 63.62 87 ALA A O 1
ATOM 726 N N . ILE A 1 88 ? -10.246 -5.130 15.948 1.00 77.50 88 ILE A N 1
ATOM 727 C CA . ILE A 1 88 ? -10.657 -5.537 14.603 1.00 77.50 88 ILE A CA 1
ATOM 728 C C . ILE A 1 88 ? -9.837 -4.710 13.605 1.00 77.50 88 ILE A C 1
ATOM 730 O O . ILE A 1 88 ? -9.919 -3.476 13.657 1.00 77.50 88 ILE A O 1
ATOM 734 N N . PRO A 1 89 ? -9.048 -5.341 12.714 1.00 86.94 89 PRO A N 1
ATOM 735 C CA . PRO A 1 89 ? -8.372 -4.613 11.654 1.00 86.94 89 PRO A CA 1
ATOM 736 C C . PRO A 1 89 ? -9.433 -4.012 10.728 1.00 86.94 89 PRO A C 1
ATOM 738 O O . PRO A 1 89 ? -10.241 -4.719 10.118 1.00 86.94 89 PRO A O 1
ATOM 741 N N . ILE A 1 90 ? -9.465 -2.685 10.639 1.00 90.81 90 ILE A N 1
ATOM 742 C CA . ILE A 1 90 ? -10.406 -1.987 9.761 1.00 90.81 90 ILE A CA 1
ATOM 743 C C . ILE A 1 90 ? -9.775 -1.807 8.394 1.00 90.81 90 ILE A C 1
ATOM 745 O O . ILE A 1 90 ? -10.398 -2.169 7.397 1.00 90.81 90 ILE A O 1
ATOM 749 N N . ILE A 1 91 ? -8.540 -1.305 8.351 1.00 94.25 91 ILE A N 1
ATOM 750 C CA . ILE A 1 91 ? -7.821 -1.088 7.097 1.00 94.25 91 ILE A CA 1
ATOM 751 C C . ILE A 1 91 ? -6.448 -1.747 7.172 1.00 94.25 91 ILE A C 1
ATOM 753 O O . ILE A 1 91 ? -5.687 -1.471 8.093 1.00 94.25 91 ILE A O 1
ATOM 757 N N . GLY A 1 92 ? -6.144 -2.631 6.226 1.00 94.75 92 GLY A N 1
ATOM 758 C CA . GLY A 1 92 ? -4.800 -3.176 6.030 1.00 94.75 92 GLY A CA 1
ATOM 759 C C . GLY A 1 92 ? -4.172 -2.571 4.784 1.00 94.75 92 GLY A C 1
ATOM 760 O O . GLY A 1 92 ? -4.849 -2.469 3.764 1.00 94.75 92 GLY A O 1
ATOM 761 N N . PHE A 1 93 ? -2.904 -2.190 4.861 1.00 96.31 93 PHE A N 1
ATOM 762 C CA . PHE A 1 93 ? -2.165 -1.554 3.777 1.00 96.31 93 PHE A CA 1
ATOM 763 C C . PHE A 1 93 ? -0.978 -2.418 3.368 1.00 96.31 93 PHE A C 1
ATOM 765 O O . PHE A 1 93 ? -0.196 -2.828 4.224 1.00 96.31 93 PHE A O 1
ATOM 772 N N . GLU A 1 94 ? -0.824 -2.626 2.065 1.00 94.50 94 GLU A N 1
ATOM 773 C CA . GLU A 1 94 ? 0.417 -3.107 1.453 1.00 94.50 94 GLU A CA 1
ATOM 774 C C . GLU A 1 94 ? 0.996 -2.007 0.570 1.00 94.50 94 GLU A C 1
ATOM 776 O O . GLU A 1 94 ? 0.263 -1.314 -0.141 1.00 94.50 94 GLU A O 1
ATOM 781 N N . ILE A 1 95 ? 2.307 -1.808 0.648 1.00 94.06 95 ILE A N 1
ATOM 782 C CA . ILE A 1 95 ? 3.004 -0.688 0.024 1.00 94.06 95 ILE A CA 1
ATOM 783 C C . ILE A 1 95 ? 4.009 -1.222 -0.986 1.00 94.06 95 ILE A C 1
ATOM 785 O O . ILE A 1 95 ? 5.049 -1.798 -0.638 1.00 94.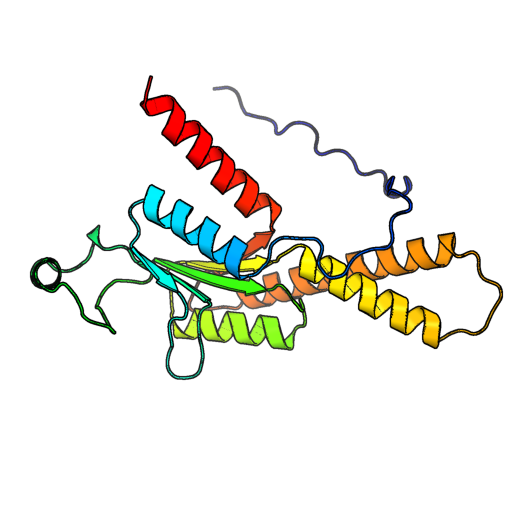06 95 ILE A O 1
ATOM 789 N N . GLU A 1 96 ? 3.733 -0.922 -2.250 1.00 89.25 96 GLU A N 1
ATOM 790 C CA . GLU A 1 96 ? 4.569 -1.283 -3.379 1.00 89.25 96 GLU A CA 1
ATOM 791 C C . GLU A 1 96 ? 5.404 -0.087 -3.843 1.00 89.25 96 GLU A C 1
ATOM 793 O O . GLU A 1 96 ? 4.884 0.901 -4.360 1.00 89.25 96 GLU A O 1
ATOM 798 N N . GLU A 1 97 ? 6.730 -0.190 -3.684 1.00 84.94 97 GLU A N 1
ATOM 799 C CA . GLU A 1 97 ? 7.698 0.814 -4.166 1.00 84.94 97 GLU A CA 1
ATOM 800 C C . GLU A 1 97 ? 8.660 0.272 -5.243 1.00 84.94 97 GLU A C 1
ATOM 802 O O . GLU A 1 97 ? 9.368 1.045 -5.887 1.00 84.94 97 GLU A O 1
ATOM 807 N N . LYS A 1 98 ? 8.716 -1.057 -5.459 1.00 75.19 98 LYS A N 1
ATOM 808 C CA . LYS A 1 98 ? 9.748 -1.694 -6.308 1.00 75.19 98 LYS A CA 1
ATOM 809 C C . LYS A 1 98 ? 9.217 -2.349 -7.574 1.00 75.19 98 LYS A C 1
ATOM 811 O O . LYS A 1 98 ? 9.941 -2.393 -8.572 1.00 75.19 98 LYS A O 1
ATOM 816 N N . SER A 1 99 ? 8.029 -2.953 -7.545 1.00 69.31 99 SER A N 1
ATOM 817 C CA . SER A 1 99 ? 7.539 -3.716 -8.694 1.00 69.31 99 SER A CA 1
ATOM 818 C C . SER A 1 99 ? 6.034 -3.963 -8.645 1.00 69.31 99 SER A C 1
ATOM 820 O O . SER A 1 99 ? 5.578 -4.804 -7.888 1.00 69.31 99 SER A O 1
ATOM 822 N N . ALA A 1 100 ? 5.284 -3.449 -9.621 1.00 65.25 100 ALA A N 1
ATOM 823 C CA . ALA A 1 100 ? 3.882 -3.833 -9.848 1.00 65.25 100 ALA A CA 1
ATOM 824 C C . ALA A 1 100 ? 3.755 -5.201 -10.558 1.00 65.25 100 ALA A C 1
ATOM 826 O O . ALA A 1 100 ? 2.929 -5.399 -11.450 1.00 65.25 100 ALA A O 1
ATOM 827 N N . GLY A 1 101 ? 4.638 -6.148 -10.235 1.00 66.50 101 GLY A N 1
ATOM 828 C CA . GLY A 1 101 ? 4.670 -7.453 -10.888 1.00 66.50 101 GLY A CA 1
ATOM 829 C C . GLY A 1 101 ? 3.570 -8.357 -10.342 1.00 66.50 101 GLY A C 1
ATOM 830 O O . GLY A 1 101 ? 3.349 -8.398 -9.137 1.00 66.50 101 GLY A O 1
ATOM 831 N N . ARG A 1 102 ? 2.939 -9.166 -11.204 1.00 67.31 102 ARG A N 1
ATOM 832 C CA . ARG A 1 102 ? 1.820 -10.057 -10.827 1.00 67.31 102 ARG A CA 1
ATOM 833 C C . ARG A 1 102 ? 2.094 -10.939 -9.598 1.00 67.31 102 ARG A C 1
ATOM 835 O O . ARG A 1 102 ? 1.170 -11.216 -8.843 1.00 67.31 102 ARG A O 1
ATOM 842 N N . LYS A 1 103 ? 3.335 -11.412 -9.417 1.00 72.56 103 LYS A N 1
ATOM 843 C CA . LYS A 1 103 ? 3.722 -12.243 -8.262 1.00 72.56 103 LYS A CA 1
ATOM 844 C C . LYS A 1 103 ? 3.663 -11.463 -6.944 1.00 72.56 103 LYS A C 1
ATOM 846 O O . LYS A 1 103 ? 3.208 -12.033 -5.963 1.00 72.56 103 LYS A O 1
ATOM 851 N N . TYR A 1 104 ? 4.130 -10.215 -6.947 1.00 78.75 104 TYR A N 1
ATOM 852 C CA . TYR A 1 104 ? 4.148 -9.347 -5.767 1.00 78.75 104 TYR A CA 1
ATOM 853 C C . TYR A 1 104 ? 2.719 -8.985 -5.373 1.00 78.75 104 TYR A C 1
ATOM 855 O O . TYR A 1 104 ? 2.273 -9.400 -4.316 1.00 78.75 104 TYR A O 1
ATOM 863 N N . ILE A 1 105 ? 1.942 -8.483 -6.341 1.00 78.06 105 ILE A N 1
ATOM 864 C CA . ILE A 1 105 ? 0.513 -8.170 -6.179 1.00 78.06 105 ILE A CA 1
ATOM 865 C C . ILE A 1 105 ? -0.286 -9.339 -5.588 1.00 78.06 105 ILE A C 1
ATOM 867 O O . ILE A 1 105 ? -1.135 -9.152 -4.724 1.00 78.06 105 ILE A O 1
ATOM 871 N N . ARG A 1 106 ? -0.057 -10.566 -6.073 1.00 82.69 106 ARG A N 1
ATOM 872 C CA . ARG A 1 106 ? -0.746 -11.737 -5.520 1.00 82.69 106 ARG A CA 1
ATOM 873 C C . ARG A 1 106 ? -0.351 -11.984 -4.062 1.00 82.69 106 ARG A C 1
ATOM 875 O O . ARG A 1 106 ? -1.224 -12.320 -3.275 1.00 82.69 106 ARG A O 1
ATOM 882 N N . GLY A 1 107 ? 0.930 -11.819 -3.733 1.00 85.88 107 GLY A N 1
ATOM 883 C CA . GLY A 1 107 ? 1.428 -11.903 -2.362 1.00 85.88 107 GLY A CA 1
ATOM 884 C C . GLY A 1 107 ? 0.746 -10.890 -1.448 1.00 85.88 107 GLY A C 1
ATOM 885 O O . GLY A 1 107 ? 0.226 -11.291 -0.418 1.00 85.88 107 GLY A O 1
ATOM 886 N N . ASP A 1 108 ? 0.647 -9.633 -1.875 1.00 88.56 108 ASP A N 1
ATOM 887 C CA . ASP A 1 108 ? -0.009 -8.557 -1.118 1.00 88.56 108 ASP A CA 1
ATOM 888 C C . ASP A 1 108 ? -1.496 -8.858 -0.874 1.00 88.56 108 ASP A C 1
ATOM 890 O O . ASP A 1 108 ? -2.021 -8.721 0.230 1.00 88.56 108 ASP A O 1
ATOM 894 N N . ILE A 1 109 ? -2.195 -9.342 -1.906 1.00 87.44 109 ILE A N 1
ATOM 895 C CA . ILE A 1 109 ? -3.598 -9.761 -1.792 1.00 87.44 109 ILE A CA 1
ATOM 896 C C . ILE A 1 109 ? -3.739 -10.946 -0.829 1.00 87.44 109 ILE A C 1
ATOM 898 O O . ILE A 1 109 ? -4.677 -10.979 -0.031 1.00 87.44 109 ILE A O 1
ATOM 902 N N . ASP A 1 110 ? -2.830 -11.919 -0.887 1.00 87.62 110 ASP A N 1
ATOM 903 C CA . ASP A 1 110 ? -2.825 -13.071 0.015 1.00 87.62 110 ASP A CA 1
ATOM 904 C C . ASP A 1 110 ? -2.542 -12.631 1.467 1.00 87.62 110 ASP A C 1
ATOM 906 O O . ASP A 1 110 ? -3.240 -13.083 2.380 1.00 87.62 110 ASP A O 1
ATOM 910 N N . SER A 1 111 ? -1.617 -11.688 1.684 1.00 89.62 111 SER A N 1
ATOM 911 C CA . SER A 1 111 ? -1.349 -11.068 2.988 1.00 89.62 111 SER A CA 1
ATOM 912 C C . SER A 1 111 ? -2.585 -10.379 3.562 1.00 89.62 111 SER A C 1
ATOM 914 O O . SER A 1 111 ? -2.996 -10.668 4.690 1.00 89.62 111 SER A O 1
ATOM 916 N N . LEU A 1 112 ? -3.233 -9.514 2.775 1.00 90.38 112 LEU A N 1
ATOM 917 C CA . LEU A 1 112 ? -4.449 -8.808 3.183 1.00 90.38 112 LEU A CA 1
ATOM 918 C C . LEU A 1 112 ? -5.603 -9.781 3.443 1.00 90.38 112 LEU A C 1
ATOM 920 O O . LEU A 1 112 ? -6.343 -9.617 4.409 1.00 90.38 112 LEU A O 1
ATOM 924 N N . ASN A 1 113 ? -5.746 -10.835 2.640 1.00 88.44 113 ASN A N 1
ATOM 925 C CA . ASN A 1 113 ? -6.733 -11.886 2.887 1.00 88.44 113 ASN A CA 1
ATOM 926 C C . ASN A 1 113 ? -6.445 -12.670 4.173 1.00 88.44 113 ASN A C 1
ATOM 928 O O . ASN A 1 113 ? -7.383 -13.082 4.858 1.00 88.44 113 ASN A O 1
ATOM 932 N N . SER A 1 114 ? -5.171 -12.878 4.512 1.00 87.50 114 SER A N 1
ATOM 933 C CA . SER A 1 114 ? -4.766 -13.543 5.751 1.00 87.50 114 SER A CA 1
ATOM 934 C C . SER A 1 114 ? -5.053 -12.681 6.981 1.00 87.50 114 SER A C 1
ATOM 936 O O . SER A 1 114 ? -5.502 -13.209 7.995 1.00 87.50 114 SER A O 1
ATOM 938 N N . LEU A 1 115 ? -4.853 -11.361 6.887 1.00 87.75 115 LEU A N 1
ATOM 939 C CA . LEU A 1 115 ? -5.252 -10.410 7.931 1.00 87.75 115 LEU A CA 1
ATOM 940 C C . LEU A 1 115 ? -6.779 -10.285 8.048 1.00 87.75 115 LEU A C 1
ATOM 942 O O . LEU A 1 115 ? -7.298 -10.097 9.145 1.00 87.75 115 LEU A O 1
ATOM 946 N N . SER A 1 116 ? -7.492 -10.386 6.920 1.00 88.06 116 SER A N 1
ATOM 947 C CA . SER A 1 116 ? -8.940 -10.162 6.811 1.00 88.06 116 SER A CA 1
ATOM 948 C C . SER A 1 116 ? -9.404 -8.810 7.397 1.00 88.06 116 SER A C 1
ATOM 950 O O . SER A 1 116 ? -10.308 -8.789 8.238 1.00 88.06 116 SER A O 1
ATOM 952 N N . PRO A 1 117 ? -8.823 -7.666 6.973 1.00 90.12 117 PRO A N 1
ATOM 953 C CA . PRO A 1 117 ? -9.334 -6.362 7.366 1.00 90.12 117 PRO A CA 1
ATOM 954 C C . PRO A 1 117 ? -10.695 -6.103 6.709 1.00 90.12 117 PRO A C 1
ATOM 956 O O . PRO A 1 117 ? -11.040 -6.704 5.687 1.00 90.12 117 PRO A O 1
ATOM 959 N N . SER A 1 118 ? -11.449 -5.146 7.253 1.00 89.25 118 SER A N 1
ATOM 960 C CA . SER A 1 118 ? -12.705 -4.700 6.624 1.00 89.25 118 SER A CA 1
ATOM 961 C C . SER A 1 118 ? -12.470 -4.158 5.205 1.00 89.25 118 SER A C 1
ATOM 963 O O . SER A 1 118 ? -13.271 -4.402 4.300 1.00 89.25 118 SER A O 1
ATOM 965 N N . VAL A 1 119 ? -11.349 -3.457 5.008 1.00 91.62 119 VAL A N 1
ATOM 966 C CA . VAL A 1 119 ? -10.862 -2.958 3.719 1.00 91.62 119 VAL A CA 1
ATOM 967 C C . VAL A 1 119 ? -9.359 -3.227 3.605 1.00 91.62 119 VAL A C 1
ATOM 969 O O . VAL A 1 119 ? -8.593 -2.936 4.518 1.00 91.62 119 VAL A O 1
ATOM 972 N N . GLY A 1 120 ? -8.923 -3.788 2.485 1.00 92.88 120 GLY A N 1
ATOM 973 C CA . GLY A 1 120 ? -7.518 -3.830 2.093 1.00 92.88 120 GLY A CA 1
ATOM 974 C C . GLY A 1 120 ? -7.197 -2.663 1.163 1.00 92.88 120 GLY A C 1
ATOM 975 O O . GLY A 1 120 ? -8.015 -2.292 0.323 1.00 92.88 120 GLY A O 1
ATOM 976 N N . VAL A 1 121 ? -6.014 -2.087 1.285 1.00 93.44 121 VAL A N 1
ATOM 977 C CA . VAL A 1 121 ? -5.530 -1.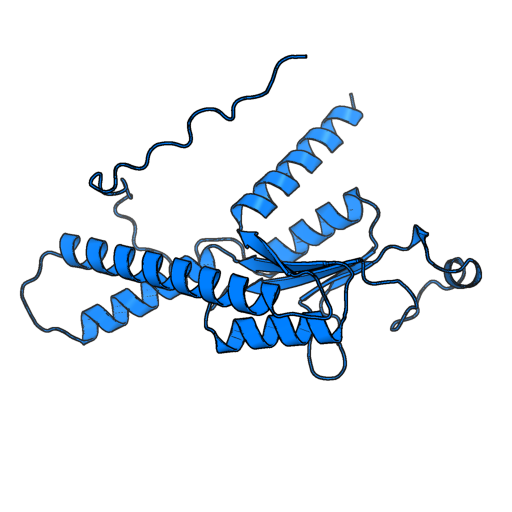011 0.422 1.00 93.44 121 VAL A CA 1
ATOM 978 C C . VAL A 1 121 ? -4.154 -1.406 -0.075 1.00 93.44 121 VAL A C 1
ATOM 980 O O . VAL A 1 121 ? -3.295 -1.789 0.713 1.00 93.44 121 VAL A O 1
ATOM 983 N N . ILE A 1 122 ? -3.936 -1.306 -1.379 1.00 91.94 122 ILE A N 1
ATOM 984 C CA . ILE A 1 122 ? -2.599 -1.441 -1.949 1.00 91.94 122 IL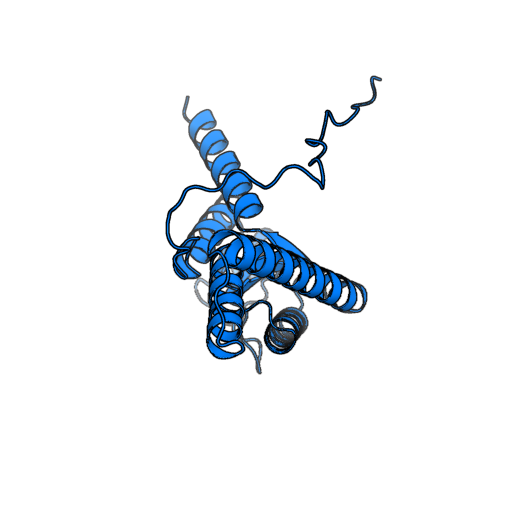E A CA 1
ATOM 985 C C . ILE A 1 122 ? -2.179 -0.073 -2.456 1.00 91.94 122 ILE A C 1
ATOM 987 O O . ILE A 1 122 ? -2.833 0.513 -3.320 1.00 91.94 122 ILE A O 1
ATOM 991 N N . VAL A 1 123 ? -1.119 0.448 -1.848 1.00 92.88 123 VAL A N 1
ATOM 992 C CA . VAL A 1 123 ? -0.567 1.766 -2.130 1.00 92.88 123 VAL A CA 1
ATOM 993 C C . VAL A 1 123 ? 0.594 1.593 -3.089 1.00 92.88 123 VAL A C 1
ATOM 995 O O . VAL A 1 123 ? 1.589 0.942 -2.765 1.00 92.88 123 VAL A O 1
ATOM 998 N N . PHE A 1 124 ? 0.491 2.205 -4.260 1.00 89.38 124 PHE A N 1
ATOM 999 C CA . PHE A 1 124 ? 1.595 2.244 -5.199 1.00 89.38 124 PHE A CA 1
ATOM 1000 C C . PHE A 1 124 ? 2.335 3.572 -5.132 1.00 89.38 124 PHE A C 1
ATOM 1002 O O . PHE A 1 124 ? 1.777 4.626 -5.441 1.00 89.38 124 PHE A O 1
ATOM 1009 N N . SER A 1 125 ? 3.626 3.496 -4.821 1.00 89.75 125 SER A N 1
ATOM 1010 C CA . SER A 1 125 ? 4.527 4.626 -5.011 1.00 89.75 125 SER A CA 1
ATOM 1011 C C . SER A 1 125 ? 4.810 4.859 -6.495 1.00 89.75 125 SER A C 1
ATOM 1013 O O . SER A 1 125 ? 4.959 3.912 -7.280 1.00 89.75 125 SER A O 1
ATOM 1015 N N . ASP A 1 126 ? 5.027 6.118 -6.864 1.00 85.69 126 ASP A N 1
ATOM 1016 C CA . ASP A 1 126 ? 5.537 6.482 -8.185 1.00 85.69 126 ASP A CA 1
ATOM 1017 C C . ASP A 1 126 ? 6.948 5.917 -8.449 1.00 85.69 126 ASP A C 1
ATOM 1019 O O . ASP A 1 126 ? 7.325 5.708 -9.608 1.00 85.69 126 ASP A O 1
ATOM 1023 N N . ARG A 1 127 ? 7.686 5.504 -7.403 1.00 85.81 127 ARG A N 1
ATOM 1024 C CA . ARG A 1 127 ? 8.928 4.721 -7.544 1.00 85.81 127 ARG A CA 1
ATOM 1025 C C . ARG A 1 127 ? 8.723 3.453 -8.360 1.00 85.81 127 ARG A C 1
ATOM 1027 O O . ARG A 1 127 ? 9.582 3.103 -9.168 1.00 85.81 127 ARG A O 1
ATOM 1034 N N . VAL A 1 128 ? 7.574 2.788 -8.233 1.00 78.81 128 VAL A N 1
ATOM 1035 C CA . VAL A 1 128 ? 7.264 1.586 -9.023 1.00 78.81 128 VAL A CA 1
ATOM 1036 C C . VAL A 1 128 ? 7.191 1.911 -10.509 1.00 78.81 128 VAL A C 1
ATOM 1038 O O . VAL A 1 128 ? 7.733 1.161 -11.331 1.00 78.81 128 VAL A O 1
ATOM 1041 N N . LYS A 1 129 ? 6.540 3.027 -10.864 1.00 73.75 129 LYS A N 1
ATOM 1042 C CA . LYS A 1 129 ? 6.429 3.495 -12.251 1.00 73.75 129 LYS A CA 1
ATOM 1043 C C . LYS A 1 129 ? 7.826 3.792 -12.804 1.00 73.75 129 LYS A C 1
ATOM 1045 O O . LYS A 1 129 ? 8.178 3.282 -13.868 1.00 73.75 129 LYS A O 1
ATOM 1050 N N . ASN A 1 130 ? 8.666 4.480 -12.031 1.00 72.56 130 ASN A N 1
ATOM 1051 C CA . ASN A 1 130 ? 10.034 4.846 -12.412 1.00 72.56 130 ASN A CA 1
ATOM 1052 C C . ASN A 1 130 ? 10.982 3.644 -12.537 1.00 72.56 130 ASN A C 1
ATOM 1054 O O . ASN A 1 130 ? 11.747 3.547 -13.499 1.00 72.56 130 ASN A O 1
ATOM 1058 N N . VAL A 1 131 ? 10.902 2.671 -11.628 1.00 71.31 131 VAL A N 1
ATOM 1059 C CA . VAL A 1 131 ? 11.669 1.417 -11.720 1.00 71.31 131 VAL A CA 1
ATOM 1060 C C . VAL A 1 131 ? 11.226 0.590 -12.928 1.00 71.31 131 VAL A C 1
ATOM 1062 O O . VAL A 1 131 ? 12.061 -0.016 -13.605 1.00 71.31 131 VAL A O 1
ATOM 1065 N N . THR A 1 132 ? 9.927 0.572 -13.233 1.00 69.12 132 THR A N 1
ATOM 1066 C CA . THR A 1 132 ? 9.398 -0.115 -14.420 1.00 69.12 132 THR A CA 1
ATOM 1067 C C . THR A 1 132 ? 9.893 0.560 -15.702 1.00 69.12 132 THR A C 1
ATOM 1069 O O . THR A 1 132 ? 10.414 -0.133 -16.579 1.00 69.12 132 THR A O 1
ATOM 1072 N N . LEU A 1 133 ? 9.848 1.898 -15.760 1.00 66.62 133 LEU A N 1
ATOM 1073 C CA . LEU A 1 133 ? 10.380 2.714 -16.861 1.00 66.62 133 LEU A CA 1
ATOM 1074 C C . LEU A 1 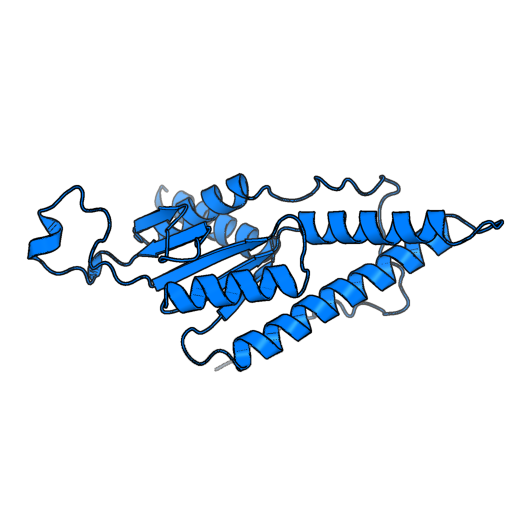133 ? 11.861 2.413 -17.097 1.00 66.62 133 LEU A C 1
ATOM 1076 O O . LEU A 1 133 ? 12.276 2.130 -18.223 1.00 66.62 133 LEU A O 1
ATOM 1080 N N . TYR A 1 134 ? 12.659 2.416 -16.028 1.00 66.62 134 TYR A N 1
ATOM 1081 C CA . TYR A 1 134 ? 14.088 2.120 -16.088 1.00 66.62 134 TYR A CA 1
ATOM 1082 C C . TYR A 1 134 ? 14.376 0.699 -16.599 1.00 66.62 134 TYR A C 1
ATOM 1084 O O . TYR A 1 134 ? 15.252 0.488 -17.437 1.00 66.62 134 TYR A O 1
ATOM 1092 N N . ARG A 1 135 ? 13.625 -0.306 -16.134 1.00 67.50 135 ARG A N 1
ATOM 1093 C CA . ARG A 1 135 ? 13.820 -1.700 -16.564 1.00 67.50 135 ARG A CA 1
ATOM 1094 C C . ARG A 1 135 ? 13.486 -1.909 -18.036 1.00 67.50 135 ARG A C 1
ATOM 1096 O O . ARG A 1 135 ? 14.232 -2.601 -18.726 1.00 67.50 135 ARG A O 1
ATOM 1103 N N . GLU A 1 136 ? 12.379 -1.348 -18.513 1.00 66.44 136 GLU A N 1
ATOM 1104 C CA . GLU A 1 136 ? 11.958 -1.513 -19.906 1.00 66.44 136 GLU A CA 1
ATOM 1105 C C . GLU A 1 136 ? 12.863 -0.735 -20.869 1.00 66.44 136 GLU A C 1
ATOM 1107 O O . GLU A 1 136 ? 13.280 -1.288 -21.888 1.00 66.44 136 GLU A O 1
ATOM 1112 N N . SER A 1 137 ? 13.270 0.487 -20.510 1.00 63.28 137 SER A N 1
ATOM 1113 C CA . SER A 1 137 ? 14.270 1.247 -21.276 1.00 63.28 137 SER A CA 1
ATOM 1114 C C . SER A 1 137 ? 15.629 0.534 -21.341 1.00 63.28 137 SER A C 1
ATOM 1116 O O . SER A 1 137 ? 16.234 0.469 -22.411 1.00 63.28 137 SER A O 1
ATOM 1118 N N . TRP A 1 138 ? 16.084 -0.093 -20.249 1.00 64.00 138 TRP A N 1
ATOM 1119 C CA . TRP A 1 138 ? 17.330 -0.870 -20.239 1.00 64.00 138 TRP A CA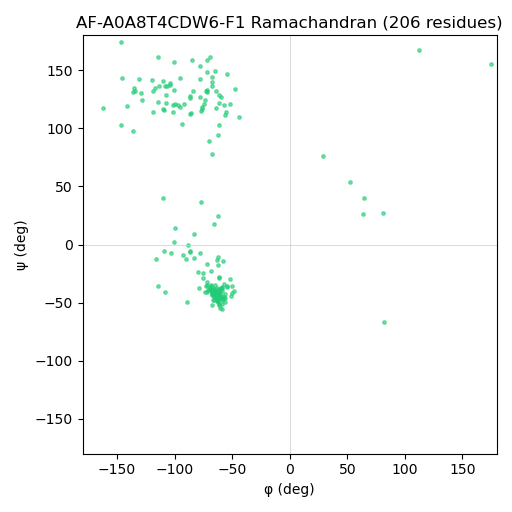 1
ATOM 1120 C C . TRP A 1 138 ? 17.262 -2.163 -21.063 1.00 64.00 138 TRP A C 1
ATOM 1122 O O . TRP A 1 138 ? 18.213 -2.521 -21.758 1.00 64.00 138 TRP A O 1
ATOM 1132 N N . LYS A 1 139 ? 16.135 -2.885 -21.023 1.00 64.75 139 LYS A N 1
ATOM 1133 C CA . LYS A 1 139 ? 15.922 -4.043 -21.910 1.00 64.75 139 LYS A CA 1
ATOM 1134 C C . LYS A 1 139 ? 15.940 -3.616 -23.373 1.00 64.75 139 LYS A C 1
ATOM 1136 O O . LYS A 1 139 ? 16.516 -4.318 -24.203 1.00 64.75 139 LYS A O 1
ATOM 1141 N N . TYR A 1 140 ? 15.332 -2.470 -23.675 1.00 63.44 140 TYR A N 1
ATOM 1142 C CA . TYR A 1 140 ? 15.291 -1.929 -25.024 1.00 63.44 140 TYR A CA 1
ATOM 1143 C C . TYR A 1 140 ? 16.698 -1.606 -25.537 1.00 63.44 140 TYR A C 1
ATOM 1145 O O . TYR A 1 140 ? 17.072 -2.112 -26.597 1.00 63.44 140 TYR A O 1
ATOM 1153 N N . SER A 1 141 ? 17.506 -0.881 -24.752 1.00 63.38 141 SER A N 1
ATOM 1154 C CA . SER A 1 141 ? 18.878 -0.506 -25.130 1.00 63.38 141 SER A CA 1
ATOM 1155 C C . SER A 1 141 ? 19.807 -1.704 -25.346 1.00 63.38 141 SER A C 1
ATOM 1157 O O . SER A 1 141 ? 20.711 -1.636 -26.171 1.00 63.38 141 SER A O 1
ATOM 1159 N N . LYS A 1 142 ? 19.561 -2.835 -24.670 1.00 61.59 142 LYS A N 1
ATOM 1160 C CA . LYS A 1 142 ? 20.291 -4.093 -24.904 1.00 61.59 142 LYS A CA 1
ATOM 1161 C C . LYS A 1 142 ? 19.822 -4.889 -26.122 1.00 61.59 142 LYS A C 1
ATOM 1163 O O . LYS A 1 142 ? 20.571 -5.726 -26.613 1.00 61.59 142 LYS A O 1
ATOM 1168 N N . SER A 1 143 ? 18.582 -4.696 -26.567 1.00 58.22 143 SER A N 1
ATOM 1169 C CA . SER A 1 143 ? 17.942 -5.568 -27.564 1.00 58.22 143 SER A CA 1
ATOM 1170 C C . SER A 1 143 ? 18.152 -5.145 -29.020 1.00 58.22 143 SER A C 1
ATOM 1172 O O . SER A 1 143 ? 17.859 -5.935 -29.917 1.00 58.22 143 SER A O 1
ATOM 1174 N N . LYS A 1 144 ? 18.650 -3.928 -29.283 1.00 57.56 144 LYS A N 1
ATOM 1175 C CA . LYS A 1 144 ? 18.833 -3.415 -30.647 1.00 57.56 144 LYS A CA 1
ATOM 1176 C C . LYS A 1 144 ? 20.122 -2.604 -30.800 1.00 57.56 144 LYS A C 1
ATOM 1178 O O . LYS A 1 144 ? 20.276 -1.560 -30.181 1.00 57.56 144 LYS A O 1
ATOM 1183 N N . HIS A 1 145 ? 21.004 -3.069 -31.684 1.00 47.50 145 HIS A N 1
ATOM 1184 C CA . HIS A 1 145 ? 22.083 -2.277 -32.276 1.00 47.50 145 HIS A CA 1
ATOM 1185 C C . HIS A 1 145 ? 21.531 -1.541 -33.508 1.00 47.50 145 HIS A C 1
ATOM 1187 O O . HIS A 1 145 ? 21.163 -2.196 -34.481 1.00 47.50 145 HIS A O 1
ATOM 1193 N N . GLY A 1 146 ? 21.440 -0.209 -33.481 1.00 56.31 146 GLY A N 1
ATOM 1194 C CA . GLY A 1 146 ? 21.103 0.589 -34.667 1.00 56.31 146 GLY A CA 1
ATOM 1195 C C . GLY A 1 146 ? 20.929 2.084 -34.386 1.00 56.31 146 GLY A C 1
ATOM 1196 O O . GLY A 1 146 ? 20.597 2.457 -33.262 1.00 56.31 146 GLY A O 1
ATOM 1197 N N . ASP A 1 147 ? 21.127 2.899 -35.429 1.00 56.00 147 ASP A N 1
ATOM 1198 C CA . ASP A 1 147 ? 21.040 4.370 -35.457 1.00 56.00 147 ASP A CA 1
ATOM 1199 C C . ASP A 1 147 ? 19.601 4.870 -35.254 1.00 56.00 147 ASP A C 1
ATOM 1201 O O . ASP A 1 147 ? 18.899 5.213 -36.206 1.00 56.00 147 ASP A O 1
ATOM 1205 N N . TRP A 1 148 ? 19.125 4.869 -34.012 1.00 58.75 148 TRP A N 1
ATOM 1206 C CA . TRP A 1 148 ? 17.819 5.427 -33.670 1.00 58.75 148 TRP A CA 1
ATOM 1207 C C . TRP A 1 148 ? 17.953 6.709 -32.864 1.00 58.75 148 TRP A C 1
ATOM 1209 O O . TRP A 1 148 ? 18.777 6.815 -31.958 1.00 58.75 148 TRP A O 1
ATOM 1219 N N . ASP A 1 149 ? 17.072 7.649 -33.197 1.00 70.31 149 ASP A N 1
ATOM 1220 C CA . ASP A 1 149 ? 16.820 8.879 -32.462 1.00 70.31 149 ASP A CA 1
ATOM 1221 C C . ASP A 1 149 ? 16.418 8.556 -31.012 1.00 70.31 149 ASP A C 1
ATOM 1223 O O . ASP A 1 149 ? 15.429 7.855 -30.757 1.00 70.31 149 ASP A O 1
ATOM 1227 N N . GLU A 1 150 ? 17.203 9.054 -30.052 1.00 68.50 150 GLU A N 1
ATOM 1228 C CA . GLU A 1 150 ? 16.969 8.889 -28.614 1.00 68.50 150 GLU A CA 1
ATOM 1229 C C . GLU A 1 150 ? 15.550 9.302 -28.201 1.00 68.50 150 GLU A C 1
ATOM 1231 O O . GLU A 1 150 ? 14.996 8.758 -27.238 1.00 68.50 150 GLU A O 1
ATOM 1236 N N . GLU A 1 151 ? 14.944 10.249 -28.919 1.00 71.06 151 GLU A N 1
ATOM 1237 C CA . GLU A 1 151 ? 13.602 10.741 -28.636 1.00 71.06 151 GLU A CA 1
ATOM 1238 C C . GLU A 1 151 ? 12.532 9.669 -28.893 1.00 71.06 151 GLU A C 1
ATOM 1240 O O . GLU A 1 151 ? 11.634 9.467 -28.068 1.00 71.06 151 GLU A O 1
ATOM 1245 N N . GLN A 1 152 ? 12.663 8.905 -29.981 1.00 71.19 152 GLN A N 1
ATOM 1246 C CA . GLN A 1 152 ? 11.737 7.822 -30.315 1.00 71.19 152 GLN A CA 1
ATOM 1247 C C . GLN A 1 152 ? 11.837 6.668 -29.308 1.00 71.19 152 GLN A C 1
ATOM 1249 O O . GLN A 1 152 ? 10.823 6.108 -28.887 1.00 71.19 152 GLN A O 1
ATOM 1254 N N . ILE A 1 153 ? 13.056 6.353 -28.856 1.00 67.19 153 ILE A N 1
ATOM 1255 C CA . ILE A 1 153 ? 13.306 5.329 -27.831 1.00 67.19 153 ILE A CA 1
ATOM 1256 C C . ILE A 1 153 ? 12.622 5.704 -26.514 1.00 67.19 153 ILE A C 1
ATOM 1258 O O . ILE A 1 153 ? 11.988 4.859 -25.876 1.00 67.19 153 ILE A O 1
ATOM 1262 N N . LYS A 1 154 ? 12.722 6.975 -26.112 1.00 68.50 154 LYS A N 1
ATOM 1263 C CA . LYS A 1 154 ? 12.049 7.486 -24.912 1.00 68.50 154 LYS A CA 1
ATOM 1264 C C . LYS A 1 154 ? 10.531 7.386 -25.045 1.00 68.50 154 LYS A C 1
ATOM 1266 O O . LYS A 1 154 ? 9.895 6.855 -24.136 1.00 68.50 154 LYS A O 1
ATOM 1271 N N . LYS A 1 155 ? 9.957 7.819 -26.174 1.00 75.81 155 LYS A N 1
ATOM 1272 C CA . LYS A 1 155 ? 8.506 7.733 -26.431 1.00 75.81 155 LYS A CA 1
ATOM 1273 C C . LYS A 1 155 ? 7.994 6.291 -26.343 1.00 75.81 155 LYS A C 1
ATOM 1275 O O . LYS A 1 155 ? 7.022 6.026 -25.633 1.00 75.81 155 LYS A O 1
ATOM 1280 N N . ASP A 1 156 ? 8.685 5.342 -26.971 1.00 72.25 156 ASP A N 1
ATOM 1281 C CA . ASP A 1 156 ? 8.294 3.928 -26.943 1.00 72.25 156 ASP A CA 1
ATOM 1282 C C . ASP A 1 156 ? 8.436 3.299 -25.548 1.00 72.25 156 ASP A C 1
ATOM 1284 O O . ASP A 1 156 ? 7.571 2.524 -25.123 1.00 72.25 156 ASP A O 1
ATOM 1288 N N . ALA A 1 157 ? 9.495 3.638 -24.806 1.00 66.81 157 ALA 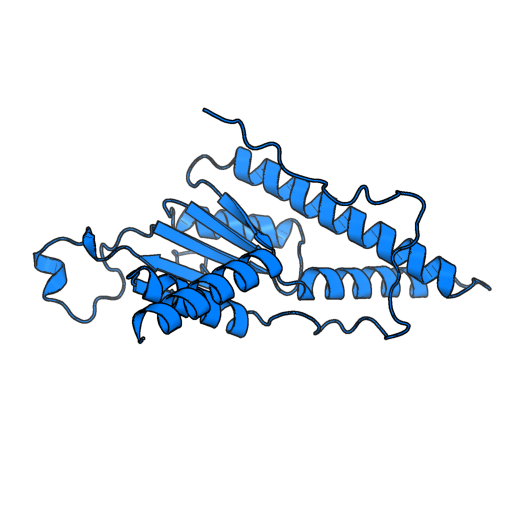A N 1
ATOM 1289 C CA . ALA A 1 157 ? 9.696 3.167 -23.435 1.00 66.81 157 ALA A CA 1
ATOM 1290 C C . ALA A 1 157 ? 8.610 3.692 -22.480 1.00 66.81 157 ALA A C 1
ATOM 1292 O O . ALA A 1 157 ? 8.086 2.928 -21.660 1.00 66.81 157 ALA A O 1
ATOM 1293 N N . ILE A 1 158 ? 8.222 4.965 -22.622 1.00 71.12 158 ILE A N 1
ATOM 1294 C CA . ILE A 1 158 ? 7.124 5.577 -21.863 1.00 71.12 158 ILE A CA 1
ATOM 1295 C C . ILE A 1 158 ? 5.812 4.854 -22.171 1.00 71.12 158 ILE A C 1
ATOM 1297 O O . ILE A 1 158 ? 5.161 4.356 -21.251 1.00 71.12 158 ILE A O 1
ATOM 1301 N N . LYS A 1 159 ? 5.465 4.701 -23.456 1.00 76.06 159 LYS A N 1
ATOM 1302 C CA . LYS A 1 159 ? 4.222 4.043 -23.886 1.00 76.06 159 LYS A CA 1
ATOM 1303 C C . LYS A 1 159 ? 4.123 2.604 -23.382 1.00 76.06 159 LYS A C 1
ATOM 1305 O O . LYS A 1 159 ? 3.085 2.181 -22.874 1.00 76.06 159 LYS A O 1
ATOM 1310 N N . ARG A 1 160 ? 5.209 1.830 -23.475 1.00 68.19 160 ARG A N 1
ATOM 1311 C CA . ARG A 1 160 ? 5.252 0.457 -22.942 1.00 68.19 160 ARG A CA 1
ATOM 1312 C C . ARG A 1 160 ? 5.074 0.418 -21.435 1.00 68.19 160 ARG A C 1
ATOM 1314 O O . ARG A 1 160 ? 4.408 -0.485 -20.939 1.00 68.19 160 ARG A O 1
ATOM 1321 N N . THR A 1 161 ? 5.631 1.386 -20.719 1.00 67.44 161 THR A N 1
ATOM 1322 C CA . THR A 1 161 ? 5.508 1.425 -19.264 1.00 67.44 161 THR A CA 1
ATOM 1323 C C . THR A 1 161 ? 4.116 1.835 -18.820 1.00 67.44 161 THR A C 1
ATOM 1325 O O . THR A 1 161 ? 3.570 1.196 -17.929 1.00 67.44 161 THR A O 1
ATOM 1328 N N . GLN A 1 162 ? 3.499 2.817 -19.476 1.00 71.94 162 GLN A N 1
ATOM 1329 C CA . GLN A 1 162 ? 2.090 3.146 -19.253 1.00 71.94 162 GLN A CA 1
ATOM 1330 C C . GLN A 1 162 ? 1.200 1.923 -19.510 1.00 71.94 162 GLN A C 1
ATOM 1332 O O . GLN A 1 162 ? 0.371 1.575 -18.675 1.00 71.94 162 GLN A O 1
ATOM 1337 N N . ASN A 1 163 ? 1.437 1.190 -20.601 1.00 71.44 163 ASN A N 1
ATOM 1338 C CA . ASN A 1 163 ? 0.706 -0.046 -20.882 1.00 71.44 163 ASN A CA 1
ATOM 1339 C C . ASN A 1 163 ? 0.953 -1.134 -19.828 1.00 71.44 163 ASN A C 1
ATOM 1341 O O . ASN A 1 163 ? 0.011 -1.816 -19.426 1.00 71.44 163 ASN A O 1
ATOM 1345 N N . ALA A 1 164 ? 2.193 -1.309 -19.366 1.00 68.81 164 ALA A N 1
ATOM 1346 C CA . ALA A 1 164 ? 2.527 -2.260 -18.308 1.00 68.81 164 ALA A CA 1
ATOM 1347 C C . ALA A 1 164 ? 1.853 -1.876 -16.983 1.00 68.81 164 ALA A C 1
ATOM 1349 O O . ALA A 1 164 ? 1.273 -2.738 -16.329 1.00 68.81 164 ALA A O 1
ATOM 1350 N N . TRP A 1 165 ? 1.859 -0.587 -16.640 1.00 72.12 165 TRP A N 1
ATOM 1351 C CA . TRP A 1 165 ? 1.184 -0.020 -15.478 1.00 72.12 165 TRP A CA 1
ATOM 1352 C C . TRP A 1 165 ? -0.321 -0.287 -15.516 1.00 72.12 165 TRP A C 1
ATOM 1354 O O . TRP A 1 165 ? -0.857 -0.941 -14.624 1.00 72.12 165 TRP A O 1
ATOM 1364 N N . LEU A 1 166 ? -0.990 0.116 -16.600 1.00 75.88 166 LEU A N 1
ATOM 1365 C CA . LEU A 1 166 ? -2.419 -0.124 -16.805 1.00 75.88 166 LEU A CA 1
ATOM 1366 C C . LEU A 1 166 ? -2.748 -1.618 -16.800 1.00 75.88 166 LEU A C 1
ATOM 1368 O O . LEU A 1 166 ? -3.772 -2.031 -16.263 1.00 75.88 166 LEU A O 1
ATOM 1372 N N . THR A 1 167 ? -1.877 -2.454 -17.365 1.00 75.06 167 THR A N 1
ATOM 1373 C CA . THR A 1 167 ? -2.039 -3.911 -17.321 1.00 75.06 167 THR A CA 1
ATOM 1374 C C . THR A 1 167 ? -1.955 -4.430 -15.889 1.00 75.06 167 THR A C 1
ATOM 1376 O O . THR A 1 167 ? -2.796 -5.240 -15.500 1.00 75.06 167 THR A O 1
ATOM 1379 N N . SER A 1 168 ? -0.997 -3.960 -15.087 1.00 71.62 168 SER A N 1
ATOM 1380 C CA . SER A 1 168 ? -0.880 -4.325 -13.673 1.00 71.62 168 SER A CA 1
ATOM 1381 C C . SER A 1 168 ? -2.108 -3.899 -12.873 1.00 71.62 168 SER A C 1
ATOM 1383 O O . SER A 1 168 ? -2.666 -4.732 -12.162 1.00 71.62 168 SER A O 1
ATOM 1385 N N . ILE A 1 169 ? -2.592 -2.667 -13.060 1.00 74.25 169 ILE A N 1
ATOM 1386 C CA . ILE A 1 169 ? -3.821 -2.161 -12.429 1.00 74.25 169 ILE A CA 1
ATOM 1387 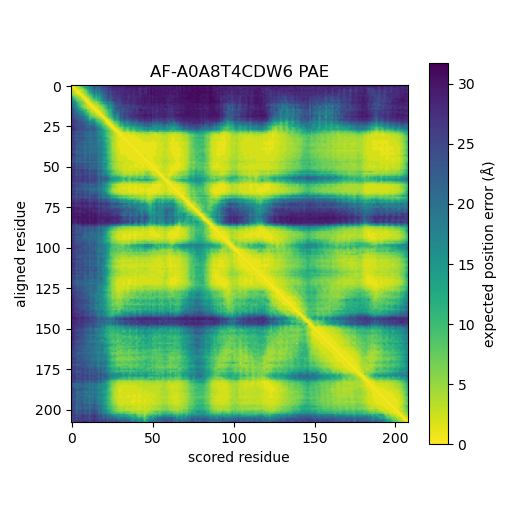C C . ILE A 1 169 ? -5.043 -2.985 -12.863 1.00 74.25 169 ILE A C 1
ATOM 1389 O O . ILE A 1 169 ? -5.836 -3.411 -12.032 1.00 74.25 169 ILE A O 1
ATOM 1393 N N . ASN A 1 170 ? -5.176 -3.318 -14.147 1.00 77.19 170 ASN A N 1
ATOM 1394 C CA . ASN A 1 170 ? -6.285 -4.145 -14.634 1.00 77.19 170 ASN A CA 1
ATOM 1395 C C . ASN A 1 170 ? -6.238 -5.584 -14.104 1.00 77.19 170 ASN A C 1
ATOM 1397 O O . ASN A 1 170 ? -7.273 -6.169 -13.781 1.00 77.19 170 ASN A O 1
ATOM 1401 N N . ILE A 1 171 ? -5.047 -6.183 -14.024 1.00 75.00 171 ILE A N 1
ATOM 1402 C CA . ILE A 1 171 ? -4.854 -7.496 -13.398 1.00 75.00 171 ILE A CA 1
ATOM 1403 C C . ILE A 1 171 ? -5.258 -7.425 -11.927 1.00 75.00 171 ILE A C 1
ATOM 1405 O O . ILE A 1 171 ? -5.939 -8.323 -11.436 1.00 75.00 171 ILE A O 1
ATOM 1409 N N . PHE A 1 172 ? -4.871 -6.349 -11.252 1.00 72.38 172 PHE A N 1
ATOM 1410 C CA . PHE A 1 172 ? -5.203 -6.103 -9.863 1.00 72.38 172 PHE A CA 1
ATOM 1411 C C . PHE A 1 172 ? -6.712 -6.022 -9.650 1.00 72.38 172 PHE A C 1
ATOM 1413 O O . PHE A 1 172 ? -7.251 -6.819 -8.890 1.00 72.38 172 PHE A O 1
ATOM 1420 N N . LEU A 1 173 ? -7.406 -5.151 -10.388 1.00 75.44 173 LEU A N 1
ATOM 1421 C CA . LEU A 1 173 ? -8.861 -4.993 -10.309 1.00 75.44 173 LEU A CA 1
ATOM 1422 C C . LEU A 1 173 ? -9.601 -6.322 -10.527 1.00 75.44 173 LEU A C 1
ATOM 1424 O O . LEU A 1 173 ? -10.607 -6.593 -9.876 1.00 75.44 173 LEU A O 1
ATOM 1428 N N . LYS A 1 174 ? -9.084 -7.194 -11.403 1.00 79.88 174 LYS A N 1
ATOM 1429 C CA . LYS A 1 174 ? -9.634 -8.545 -11.595 1.00 79.88 174 LYS A CA 1
ATOM 1430 C C . LYS A 1 174 ? -9.427 -9.442 -10.377 1.00 79.88 174 LYS A C 1
ATOM 1432 O O . LYS A 1 174 ? -10.340 -10.177 -10.011 1.00 79.88 174 LYS A O 1
ATOM 1437 N N . PHE A 1 175 ? -8.245 -9.414 -9.762 1.00 72.94 175 PHE A N 1
ATOM 1438 C CA . PHE A 1 175 ? -7.971 -10.212 -8.566 1.00 72.94 175 PHE A CA 1
ATOM 1439 C C . PHE A 1 175 ? -8.742 -9.715 -7.344 1.00 72.94 175 PHE A C 1
ATOM 1441 O O . PHE A 1 175 ? -9.235 -10.538 -6.577 1.00 72.94 175 PHE A O 1
ATOM 1448 N N . THR A 1 176 ? -8.899 -8.403 -7.179 1.00 71.25 176 THR A N 1
ATOM 1449 C CA . THR A 1 176 ? -9.660 -7.840 -6.060 1.00 71.25 176 THR A CA 1
ATOM 1450 C C . THR A 1 176 ? -11.152 -8.078 -6.203 1.00 71.25 176 THR A C 1
ATOM 1452 O O . THR A 1 176 ? -11.786 -8.462 -5.225 1.00 71.25 176 THR A O 1
ATOM 1455 N N . ALA A 1 177 ? -11.706 -7.968 -7.415 1.00 72.81 177 ALA A N 1
ATOM 1456 C CA . ALA A 1 177 ? -13.092 -8.349 -7.691 1.00 72.81 177 ALA A CA 1
ATOM 1457 C C . ALA A 1 177 ? -13.355 -9.843 -7.431 1.00 72.81 177 ALA A C 1
ATOM 1459 O O . ALA A 1 177 ? -14.469 -10.227 -7.084 1.00 72.81 177 ALA A O 1
ATOM 1460 N N . ALA A 1 178 ? -12.328 -10.682 -7.583 1.00 72.00 178 ALA A N 1
ATOM 1461 C CA . ALA A 1 178 ? -12.393 -12.106 -7.280 1.00 72.00 178 ALA A CA 1
ATOM 1462 C C . ALA A 1 178 ? -12.097 -12.438 -5.805 1.00 72.00 178 ALA A C 1
ATOM 1464 O O . ALA A 1 178 ? -12.226 -13.604 -5.430 1.00 72.00 178 ALA A O 1
ATOM 1465 N N . SER A 1 179 ? -11.691 -11.465 -4.977 1.00 68.44 179 SER A N 1
ATOM 1466 C CA . SER A 1 179 ? -11.338 -11.698 -3.575 1.00 68.44 179 SER A CA 1
ATOM 1467 C C . SER A 1 179 ? -12.604 -11.853 -2.724 1.00 68.44 179 SER A C 1
ATOM 1469 O O . SER A 1 179 ? -13.366 -10.897 -2.575 1.00 68.44 179 SER A O 1
ATOM 1471 N N . PRO A 1 180 ? -12.861 -13.034 -2.133 1.00 68.31 180 PRO A N 1
ATOM 1472 C CA . PRO A 1 180 ? -14.116 -13.285 -1.433 1.00 68.31 180 PRO A CA 1
ATOM 1473 C C . PRO A 1 180 ? -14.126 -12.773 0.015 1.00 68.31 180 PRO A C 1
ATOM 1475 O O . PRO A 1 180 ? -15.180 -12.792 0.645 1.00 68.31 180 PRO A O 1
ATOM 1478 N N . LYS A 1 181 ? -12.969 -12.377 0.572 1.00 73.75 181 LYS A N 1
ATOM 1479 C CA . LYS A 1 181 ? -12.809 -12.132 2.018 1.00 73.75 181 LYS A CA 1
ATOM 1480 C C . LYS A 1 181 ? -12.662 -10.666 2.398 1.00 73.75 181 LYS A C 1
ATOM 1482 O O . LYS A 1 181 ? -13.248 -10.253 3.392 1.00 73.75 181 LYS A O 1
ATOM 1487 N N . CYS A 1 182 ? -11.905 -9.886 1.632 1.00 75.81 182 CYS A N 1
ATOM 1488 C CA . CYS A 1 182 ? -11.724 -8.463 1.892 1.00 75.81 182 CYS A CA 1
ATOM 1489 C C . CYS A 1 182 ? -11.949 -7.645 0.620 1.00 75.81 182 CYS A C 1
ATOM 1491 O O . CYS A 1 182 ? -11.590 -8.056 -0.487 1.00 75.81 182 CYS A O 1
ATOM 1493 N N . ARG A 1 183 ? -12.562 -6.469 0.783 1.00 84.94 183 ARG A N 1
ATOM 1494 C CA . ARG A 1 183 ? -12.662 -5.483 -0.296 1.00 84.94 183 ARG A CA 1
ATOM 1495 C C . ARG A 1 183 ? -11.311 -4.809 -0.420 1.00 84.94 183 ARG A C 1
ATOM 1497 O O . ARG A 1 183 ? -10.887 -4.163 0.531 1.00 84.94 183 ARG A O 1
ATOM 1504 N N . ILE A 1 184 ? -10.652 -4.962 -1.561 1.00 87.25 184 ILE A N 1
ATOM 1505 C CA . ILE A 1 184 ? -9.336 -4.367 -1.792 1.00 87.25 184 ILE A CA 1
ATOM 1506 C C . ILE A 1 184 ? -9.472 -3.202 -2.770 1.00 87.25 184 ILE A C 1
ATOM 1508 O O . ILE A 1 184 ? -10.037 -3.364 -3.855 1.00 87.25 184 ILE A O 1
ATOM 1512 N N . VAL A 1 185 ? -8.937 -2.045 -2.389 1.00 89.19 185 VAL A N 1
ATOM 1513 C CA . VAL A 1 185 ? -8.853 -0.840 -3.221 1.00 89.19 185 VAL A CA 1
ATOM 1514 C C . VAL A 1 185 ? -7.397 -0.495 -3.526 1.00 89.19 185 VAL A C 1
ATOM 1516 O O . VAL A 1 185 ? -6.480 -0.968 -2.854 1.00 89.19 185 VAL A O 1
ATOM 1519 N N . ILE A 1 186 ? -7.191 0.319 -4.557 1.00 87.38 186 ILE A N 1
ATOM 1520 C CA . ILE A 1 186 ? -5.871 0.823 -4.941 1.00 87.38 186 ILE A CA 1
ATOM 1521 C C . ILE A 1 186 ? -5.808 2.299 -4.597 1.00 87.38 186 ILE A C 1
ATOM 1523 O O . ILE A 1 186 ? -6.746 3.023 -4.928 1.00 87.38 186 ILE A O 1
ATOM 1527 N N . TRP A 1 187 ? -4.689 2.721 -4.019 1.00 91.62 187 TRP A N 1
ATOM 1528 C CA . TRP A 1 187 ? -4.295 4.122 -3.956 1.00 91.62 187 TRP A CA 1
ATOM 1529 C C . TRP A 1 187 ? -2.997 4.336 -4.726 1.00 91.62 187 TRP A C 1
ATOM 1531 O O . TRP A 1 187 ? -2.039 3.571 -4.595 1.00 91.62 187 TRP A O 1
ATOM 1541 N N . GLU A 1 188 ? -2.963 5.392 -5.525 1.00 89.88 188 GLU A N 1
ATOM 1542 C CA . GLU A 1 188 ? -1.722 5.949 -6.040 1.00 89.88 188 GLU A CA 1
ATOM 1543 C C . GLU A 1 188 ? -1.117 6.925 -5.019 1.00 89.88 188 GLU A C 1
ATOM 1545 O O . GLU A 1 188 ? -1.807 7.470 -4.156 1.00 89.88 188 GLU A O 1
ATOM 1550 N N . GLU A 1 189 ? 0.188 7.177 -5.135 1.00 91.81 189 GLU A N 1
ATOM 1551 C CA . GLU A 1 189 ? 0.931 8.113 -4.281 1.00 91.81 189 GLU A CA 1
ATOM 1552 C C . GLU A 1 189 ? 0.234 9.480 -4.141 1.00 91.81 189 GLU A C 1
ATOM 1554 O O . GLU A 1 189 ? 0.145 10.025 -3.040 1.00 91.81 189 GLU A O 1
ATOM 1559 N N . LYS A 1 190 ? -0.336 9.996 -5.237 1.00 92.12 190 LYS A N 1
ATOM 1560 C CA . LYS A 1 190 ? -1.085 11.260 -5.259 1.00 92.12 190 LYS A CA 1
ATOM 1561 C C . LYS A 1 190 ? -2.318 11.256 -4.348 1.00 92.12 190 LYS A C 1
ATOM 1563 O O . LYS A 1 190 ? -2.562 12.260 -3.686 1.00 92.12 190 LYS A O 1
ATOM 1568 N N . ASP A 1 191 ? -3.046 10.140 -4.271 1.00 93.19 191 ASP A N 1
ATOM 1569 C CA . ASP A 1 191 ? -4.283 10.035 -3.488 1.00 93.19 191 ASP A CA 1
ATOM 1570 C C . ASP A 1 191 ? -3.949 10.139 -1.993 1.00 93.19 191 ASP A C 1
ATOM 1572 O O . ASP A 1 191 ? -4.631 10.811 -1.216 1.00 93.19 191 ASP A O 1
ATOM 1576 N N . LEU A 1 192 ? -2.832 9.518 -1.600 1.00 94.19 192 LEU A N 1
ATOM 1577 C CA . LEU A 1 192 ? -2.309 9.586 -0.242 1.00 94.19 192 LEU A CA 1
ATOM 1578 C C . LEU A 1 192 ? -1.815 10.995 0.111 1.00 94.19 192 LEU A C 1
ATOM 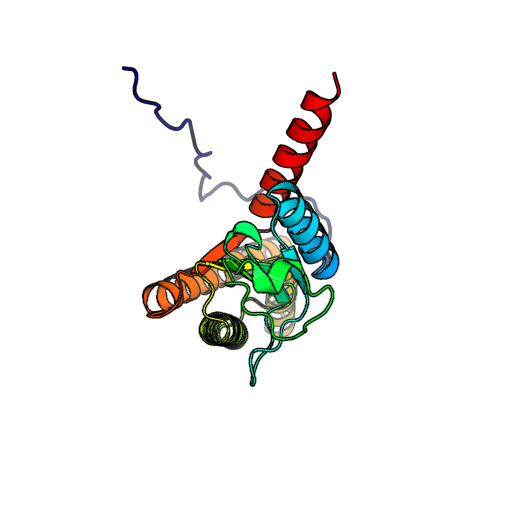1580 O O . LEU A 1 192 ? -2.088 11.478 1.211 1.00 94.19 192 LEU A O 1
ATOM 1584 N N . ILE A 1 193 ? -1.097 11.655 -0.804 1.00 94.81 193 ILE A N 1
ATOM 1585 C CA . ILE A 1 193 ? -0.614 13.033 -0.623 1.00 94.81 193 ILE A CA 1
ATOM 1586 C C . ILE A 1 193 ? -1.783 14.000 -0.471 1.00 94.81 193 ILE A C 1
ATOM 1588 O O . ILE A 1 193 ? -1.767 14.838 0.430 1.00 94.81 193 ILE A O 1
ATOM 1592 N N . GLU A 1 194 ? -2.802 13.882 -1.317 1.00 95.25 194 GLU A N 1
ATOM 1593 C CA . GLU A 1 194 ? -3.984 14.735 -1.259 1.00 95.25 194 GLU A CA 1
ATOM 1594 C C . GLU A 1 194 ? -4.732 14.558 0.066 1.00 95.25 194 GLU A C 1
ATOM 1596 O O . GLU A 1 194 ? -5.024 15.542 0.750 1.00 95.25 194 GLU A O 1
ATOM 1601 N N . LEU A 1 195 ? -4.971 13.312 0.486 1.00 93.94 195 LEU A N 1
ATOM 1602 C CA . LEU A 1 195 ? -5.612 13.031 1.767 1.00 93.94 195 LEU A CA 1
ATOM 1603 C C . LEU A 1 195 ? -4.794 13.575 2.946 1.00 93.94 195 LEU A C 1
ATOM 1605 O O . LEU A 1 195 ? -5.353 14.206 3.844 1.00 93.94 195 LEU A O 1
ATOM 1609 N N . HIS A 1 196 ? -3.475 13.365 2.938 1.00 95.56 196 HIS A N 1
ATOM 1610 C CA . HIS A 1 196 ? -2.573 13.859 3.982 1.00 95.56 196 HIS A CA 1
ATOM 1611 C C . HIS A 1 196 ? -2.546 15.390 4.050 1.00 95.56 196 HIS A C 1
ATOM 1613 O O . HIS A 1 196 ? -2.591 15.969 5.134 1.00 95.56 196 HIS A O 1
ATOM 1619 N N . LYS A 1 197 ? -2.552 16.067 2.901 1.00 94.88 197 LYS A N 1
ATOM 1620 C CA . LYS A 1 197 ? -2.646 17.527 2.845 1.00 94.88 197 LYS A CA 1
ATOM 1621 C C . LYS A 1 197 ? -3.971 18.019 3.432 1.00 94.88 197 LYS A C 1
ATOM 1623 O O . LYS A 1 197 ? -3.968 18.878 4.310 1.00 94.88 197 LYS A O 1
ATOM 1628 N N . ASN A 1 198 ? -5.085 17.416 3.021 1.00 93.50 198 ASN A N 1
ATOM 1629 C CA . ASN A 1 198 ? -6.418 17.795 3.488 1.00 93.50 198 ASN A CA 1
ATOM 1630 C C . ASN A 1 198 ? -6.559 17.674 5.015 1.00 93.50 198 ASN A C 1
ATOM 1632 O O . ASN A 1 198 ? -7.215 18.508 5.640 1.00 93.50 198 ASN A O 1
ATOM 1636 N N . ILE A 1 199 ? -5.947 16.669 5.653 1.00 93.94 199 ILE A N 1
ATOM 1637 C CA . ILE A 1 199 ? -5.990 16.562 7.121 1.00 93.94 199 ILE A CA 1
ATOM 1638 C C . ILE A 1 199 ? -5.133 17.625 7.818 1.00 93.94 199 ILE A C 1
ATOM 1640 O O . ILE A 1 199 ? -5.537 18.108 8.875 1.00 93.94 199 ILE A O 1
ATOM 1644 N N . LYS A 1 200 ? -3.985 18.016 7.244 1.00 90.94 200 LYS A N 1
ATOM 1645 C CA . LYS A 1 200 ? -3.116 19.063 7.808 1.00 90.94 200 LYS A CA 1
ATOM 1646 C C . LYS A 1 200 ? -3.814 20.417 7.750 1.00 90.94 200 LYS A C 1
ATOM 1648 O O . LYS A 1 200 ? -3.932 21.076 8.779 1.00 90.94 200 LYS A O 1
ATOM 1653 N N . ASP A 1 201 ? -4.390 20.748 6.597 1.00 91.31 201 ASP A N 1
ATOM 1654 C CA . ASP A 1 201 ? -5.128 21.996 6.392 1.00 91.31 201 ASP A CA 1
ATOM 1655 C C . ASP A 1 201 ? -6.316 22.116 7.374 1.00 91.31 201 ASP A C 1
ATOM 1657 O O . ASP A 1 201 ? -6.552 23.176 7.960 1.00 91.31 201 ASP A O 1
ATOM 1661 N N . ASN A 1 202 ? -7.029 21.012 7.632 1.00 88.00 202 ASN A N 1
ATOM 1662 C CA . ASN A 1 202 ? -8.129 20.980 8.602 1.00 88.00 202 ASN A CA 1
ATOM 1663 C C . ASN A 1 202 ? -7.659 21.031 10.067 1.00 88.00 202 ASN A C 1
ATOM 1665 O O . ASN A 1 202 ? -8.332 21.633 10.904 1.00 88.00 202 ASN A O 1
ATOM 1669 N N . ALA A 1 203 ? -6.531 20.401 10.406 1.00 83.12 203 ALA A N 1
ATOM 1670 C CA . ALA A 1 203 ? -5.983 20.431 11.764 1.00 83.12 203 ALA A CA 1
ATOM 1671 C C . ALA A 1 203 ? -5.524 21.844 12.165 1.00 83.12 203 ALA A C 1
ATOM 1673 O O . ALA A 1 203 ? -5.756 22.269 13.299 1.00 83.12 203 ALA A O 1
ATOM 1674 N N . ASP A 1 204 ? -4.944 22.591 11.225 1.00 76.88 204 ASP A N 1
ATOM 1675 C CA . ASP A 1 204 ? -4.475 23.960 11.452 1.00 76.88 204 ASP A CA 1
ATOM 1676 C C . ASP A 1 204 ? -5.628 24.977 11.505 1.00 76.88 204 ASP A C 1
ATOM 1678 O O . ASP A 1 204 ? -5.552 25.978 12.223 1.00 76.88 204 ASP A O 1
ATOM 1682 N N . GLY A 1 205 ? -6.732 24.705 10.800 1.00 68.56 205 GLY A N 1
ATOM 1683 C CA . GLY A 1 205 ? -7.940 25.534 10.812 1.00 68.56 205 GLY A CA 1
ATOM 1684 C C . GLY A 1 205 ? -8.709 25.533 12.140 1.00 68.56 205 GLY A C 1
ATOM 1685 O O . GLY A 1 205 ? -9.424 26.490 12.421 1.00 68.56 205 GLY A O 1
ATOM 1686 N N . HIS A 1 206 ? -8.545 24.506 12.978 1.00 56.28 206 HIS A N 1
ATOM 1687 C CA . HIS A 1 206 ? -9.201 24.410 14.291 1.00 56.28 206 HIS A CA 1
ATOM 1688 C C . HIS A 1 206 ? -8.438 25.100 15.436 1.00 56.28 206 HIS A C 1
ATOM 1690 O O . HIS A 1 206 ? -8.962 25.182 16.545 1.00 56.28 206 HIS A O 1
ATOM 1696 N N . ASN A 1 207 ? -7.228 25.608 15.175 1.00 52.44 207 ASN A N 1
ATOM 1697 C CA . ASN A 1 207 ? -6.406 26.343 16.145 1.00 52.44 207 ASN A CA 1
ATOM 1698 C C . ASN A 1 207 ? -6.478 27.879 15.978 1.00 52.44 207 ASN A C 1
ATOM 1700 O O . ASN A 1 207 ? -5.644 28.591 16.541 1.00 52.44 207 ASN A O 1
ATOM 1704 N N . LYS A 1 208 ? -7.445 28.395 15.210 1.00 42.59 208 LYS A N 1
ATOM 1705 C CA . LYS A 1 208 ? -7.751 29.830 15.072 1.00 42.59 208 LYS A CA 1
ATOM 1706 C C . LYS A 1 208 ? -9.135 30.137 15.625 1.00 42.59 208 LYS A C 1
ATOM 1708 O O . LYS A 1 208 ? -9.273 31.231 16.211 1.00 42.59 208 LYS A O 1
#

Sequence (208 aa):
MSAYIPGDDDIIDPDEPPRYSSTPIRPNEGLSKEQIKQMLREIGEYYKYHVEDEIHTGFSKVDTVWFDNRIAPIWFKKRKHLENSLAIPIIGFEIEEKSAGRKYIRGDIDSLNSLSPSVGVIVFSDRVKNVTLYRESWKYSKSKHGDWDEEQIKKDAIKRTQNAWLTSINIFLKFTAASPKCRIVIWEEKDLIELHKNIKDNADGHNK

pLDDT: mean 73.27, std 19.21, range [26.38, 97.5]

Solvent-accessible surface area (backbone atoms only — not comparable to full-atom values): 12000 Å² total; per-residue (Å²): 139,81,85,86,74,87,75,80,72,79,78,74,56,92,83,61,77,80,91,69,75,95,65,80,87,50,53,75,48,55,60,50,66,68,56,50,51,52,50,52,42,56,51,30,47,74,74,65,29,48,66,47,66,65,47,71,47,88,87,42,61,35,51,35,36,32,22,44,62,87,79,37,57,77,82,51,81,76,58,95,80,57,93,88,56,86,47,54,47,42,37,30,33,36,73,42,43,70,54,78,42,74,70,52,55,51,49,50,52,50,24,38,50,58,62,47,16,66,28,28,38,40,37,37,24,49,11,18,57,32,35,45,34,51,52,51,42,53,53,49,65,73,72,56,94,73,102,66,62,70,67,60,55,50,54,52,30,51,53,52,35,52,51,51,50,53,48,37,53,53,53,44,55,53,52,35,75,66,42,90,74,28,52,54,48,80,38,50,48,66,58,54,51,52,53,50,49,55,52,51,60,54,60,60,62,74,78,115

Mean predicted aligned error: 11.91 Å

Foldseek 3Di:
DDDDDDDDDPPPPPPDDPDDDPDPLDLPPWDDLVRLLVLVCVLLVLVPWDKDAFDDLPPATFGMFTFDCVPFDPVVVPDPDDDVGPTATAETEDEDQAELDPVVLVRQLVNCLSSLHQEYEYEYICSHLSNQLVVQLVVVVVPDDDDDDPVVSSSVSNVVSVVVVVVSVVSNVVVQVVRPRYRYDYHYSVNSVVSSVVSVVVVVVVVD

Secondary structure (DSSP, 8-state):
--PPPPP------TTS-----S----TT-S--HHHHHHHHHHHHHHTT-EEEEEEE-SS-EEEEEEEEGGGS-TTTTT-S--TT--PEEEEEEEEESS---HHHHHHHHHHHHHH--SEEEEEEPHHHHHHHHHHHHHHHHHH--S---HHHHHHHHHHHHHHHHHHHHHHHHHHHHT-SS-EEEEEEHHHHHHHHHHHHHHHHHTT-

Nearest PDB structures (foldseek):
  7edb-assembly1_A  TM=6.344E-01  e=1.245E-02  Peduovirus P2
  7e8r-assembly1_A-2  TM=5.507E-01  e=7.250E-03  Peduovirus P2
  7duq-assembly1_A  TM=4.257E-01  e=9.269E+00  Homo sapiens
  7bph-assembly1_A  TM=2.762E-01  e=8.219E+00  Homo sapiens